Protein AF-A0A2N1Y3P2-F1 (afdb_monomer)

Structure (mmCIF, N/CA/C/O backbone):
data_AF-A0A2N1Y3P2-F1
#
_entry.id   AF-A0A2N1Y3P2-F1
#
loop_
_atom_site.group_PDB
_atom_site.id
_atom_site.type_symbol
_atom_site.label_atom_id
_atom_site.label_alt_id
_atom_site.label_comp_id
_atom_site.label_asym_id
_atom_site.label_entity_id
_atom_site.label_seq_id
_atom_site.pdbx_PDB_ins_code
_atom_site.Cartn_x
_atom_site.Cartn_y
_atom_site.Cartn_z
_atom_site.occupancy
_atom_site.B_iso_or_equiv
_atom_site.auth_seq_id
_atom_site.auth_comp_id
_atom_site.auth_asym_i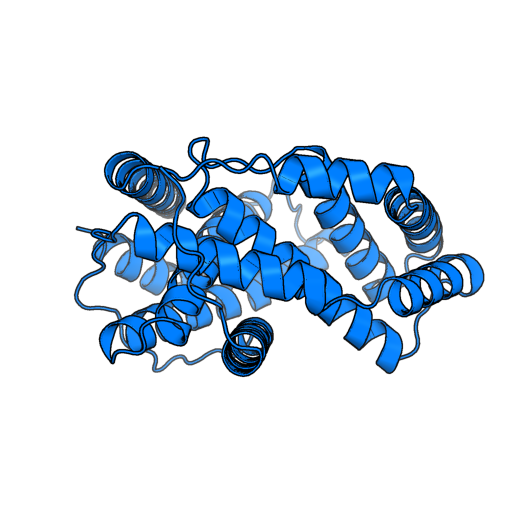d
_atom_site.auth_atom_id
_atom_site.pdbx_PDB_model_num
ATOM 1 N N . MET A 1 1 ? -29.665 -0.086 12.374 1.00 32.41 1 MET A N 1
ATOM 2 C CA . MET A 1 1 ? -29.151 -0.543 13.682 1.00 32.41 1 MET A CA 1
ATOM 3 C C . MET A 1 1 ? -27.808 0.124 13.910 1.00 32.41 1 MET A C 1
ATOM 5 O O . MET A 1 1 ? -26.938 0.009 13.060 1.00 32.41 1 MET A O 1
ATOM 9 N N . SER A 1 2 ? -27.707 0.915 14.977 1.00 29.80 2 SER A N 1
ATOM 10 C CA . SER A 1 2 ? -26.506 1.666 15.354 1.00 29.80 2 SER A CA 1
ATOM 11 C C . SER A 1 2 ? -25.380 0.691 15.702 1.00 29.80 2 SER A C 1
ATOM 13 O O . SER A 1 2 ? -25.504 -0.056 16.671 1.00 29.80 2 SER A O 1
ATOM 15 N N . ALA A 1 3 ? -24.317 0.658 14.897 1.00 36.41 3 ALA A N 1
ATOM 16 C CA . ALA A 1 3 ? -23.093 -0.042 15.256 1.00 36.41 3 ALA A CA 1
ATOM 17 C C . ALA A 1 3 ? -22.473 0.696 16.449 1.00 36.41 3 ALA A C 1
ATOM 19 O O . ALA A 1 3 ? -22.096 1.862 16.323 1.00 36.41 3 ALA A O 1
ATOM 20 N N . GLN A 1 4 ? -22.396 0.039 17.609 1.00 35.78 4 GLN A N 1
ATOM 21 C CA . GLN A 1 4 ? -21.562 0.515 18.708 1.00 35.78 4 GLN A CA 1
ATOM 22 C C . GLN A 1 4 ? -20.140 0.670 18.163 1.00 35.78 4 GLN A C 1
ATOM 24 O O . GLN A 1 4 ? -19.487 -0.304 17.792 1.00 35.78 4 GLN A O 1
ATOM 29 N N . ALA A 1 5 ? -19.692 1.916 18.030 1.00 47.28 5 ALA A N 1
ATOM 30 C CA . ALA A 1 5 ? -18.348 2.226 17.587 1.00 47.28 5 ALA A CA 1
ATOM 31 C C . ALA A 1 5 ? -17.378 1.772 18.683 1.00 47.28 5 ALA A C 1
ATOM 33 O O . ALA A 1 5 ? -17.160 2.488 19.658 1.00 47.28 5 ALA A O 1
ATOM 34 N N . HIS A 1 6 ? -16.819 0.568 18.546 1.00 56.41 6 HIS A N 1
ATOM 35 C CA . HIS A 1 6 ? -15.664 0.166 19.338 1.00 56.41 6 HIS A CA 1
ATOM 36 C C . HIS A 1 6 ? -14.550 1.185 19.087 1.00 56.41 6 HIS A C 1
ATOM 38 O O . HIS A 1 6 ? -14.041 1.309 17.971 1.00 56.41 6 HIS A O 1
ATOM 44 N N . VAL A 1 7 ? -14.240 1.964 20.122 1.00 69.44 7 VAL A N 1
ATOM 45 C CA . VAL A 1 7 ? -13.268 3.053 20.065 1.00 69.44 7 VAL A CA 1
ATOM 46 C C . VAL A 1 7 ? -11.886 2.448 19.847 1.00 69.44 7 VAL A C 1
ATOM 48 O O . VAL A 1 7 ? -11.405 1.665 20.663 1.00 69.44 7 VAL A O 1
ATOM 51 N N . VAL A 1 8 ? -11.258 2.799 18.730 1.00 82.12 8 VAL A N 1
ATOM 52 C CA . VAL A 1 8 ? -9.854 2.490 18.464 1.00 82.12 8 VAL A CA 1
ATOM 53 C C . VAL A 1 8 ? -9.001 3.407 19.342 1.00 82.12 8 VAL A C 1
ATOM 55 O O . VAL A 1 8 ? -9.227 4.620 19.394 1.00 82.12 8 VAL A O 1
ATOM 58 N N . SER A 1 9 ? -8.046 2.834 20.075 1.00 89.00 9 SER A N 1
ATOM 59 C CA . SER A 1 9 ? -7.197 3.613 20.978 1.00 89.00 9 SER A CA 1
ATOM 60 C C . SER A 1 9 ? -6.133 4.403 20.208 1.00 89.00 9 SER A C 1
ATOM 62 O O . SER A 1 9 ? -5.734 4.031 19.101 1.00 89.00 9 SER A O 1
ATOM 64 N N . ALA A 1 10 ? -5.638 5.491 20.807 1.00 88.50 10 ALA A N 1
ATOM 65 C CA . ALA A 1 10 ? -4.513 6.245 20.248 1.00 88.50 10 ALA A CA 1
ATOM 66 C C . ALA A 1 10 ? -3.274 5.348 20.070 1.00 88.50 10 ALA A C 1
ATOM 68 O O . ALA A 1 10 ? -2.673 5.354 19.001 1.00 88.50 10 ALA A O 1
ATOM 69 N N . GLN A 1 11 ? -2.993 4.485 21.056 1.00 91.75 11 GLN A N 1
ATOM 70 C CA . GLN A 1 11 ? -1.899 3.513 20.989 1.00 91.75 11 GLN A CA 1
ATOM 71 C C . GLN A 1 11 ? -2.019 2.586 19.774 1.00 91.75 11 GLN A C 1
ATOM 73 O O . GLN A 1 11 ? -1.048 2.393 19.058 1.00 91.75 11 GLN A O 1
ATOM 78 N N . GLN A 1 12 ? -3.216 2.067 19.479 1.00 93.75 12 GLN A N 1
ATOM 79 C CA . GLN A 1 12 ? -3.426 1.232 18.293 1.00 93.75 12 GLN A CA 1
ATOM 80 C C . GLN A 1 12 ? -3.153 2.003 16.994 1.00 93.75 12 GLN A C 1
ATOM 82 O O . GLN A 1 12 ? -2.586 1.445 16.057 1.00 93.75 12 GLN A O 1
ATOM 87 N N . CYS A 1 13 ? -3.534 3.282 16.919 1.00 93.81 13 CYS A N 1
ATOM 88 C CA . CYS A 1 13 ? -3.208 4.114 15.758 1.00 93.81 13 CYS A CA 1
ATOM 89 C C . CYS A 1 13 ? -1.696 4.326 15.608 1.00 93.81 13 CYS A C 1
ATOM 91 O O . CYS A 1 13 ? -1.196 4.278 14.483 1.00 93.81 13 CYS A O 1
ATOM 93 N N . ASP A 1 14 ? -0.983 4.534 16.715 1.00 93.62 14 ASP A N 1
ATOM 94 C CA . ASP A 1 14 ? 0.471 4.702 16.722 1.00 93.62 14 ASP A CA 1
ATOM 95 C C . ASP A 1 14 ? 1.189 3.403 16.328 1.00 93.62 14 ASP A C 1
ATOM 97 O O . ASP A 1 14 ? 2.072 3.434 15.471 1.00 93.62 14 ASP A O 1
ATOM 101 N N . ASP A 1 15 ? 0.746 2.255 16.847 1.00 94.88 15 ASP A N 1
ATOM 102 C CA . ASP A 1 15 ? 1.271 0.929 16.495 1.00 94.88 15 ASP A CA 1
ATOM 103 C C . ASP A 1 15 ? 1.044 0.610 15.008 1.00 94.88 15 ASP A C 1
ATOM 105 O O . ASP A 1 15 ? 1.944 0.135 14.303 1.00 94.88 15 ASP A O 1
ATOM 109 N N . LEU A 1 16 ? -0.150 0.926 14.490 1.00 96.56 16 LEU A N 1
ATOM 110 C CA . LEU A 1 16 ? -0.437 0.800 13.064 1.00 96.56 16 LEU A CA 1
ATOM 111 C C . LEU A 1 16 ? 0.455 1.726 12.245 1.00 96.56 16 LEU A C 1
ATOM 113 O O . LEU A 1 16 ? 0.978 1.315 11.211 1.00 96.56 16 LEU A O 1
ATOM 117 N N . PHE A 1 17 ? 0.650 2.968 12.683 1.00 95.38 17 PHE A N 1
ATOM 118 C CA . PHE A 1 17 ? 1.495 3.893 11.946 1.00 95.38 17 PHE A CA 1
ATOM 119 C C . PHE A 1 17 ? 2.960 3.455 11.943 1.00 95.38 17 PHE A C 1
ATOM 121 O O . PHE A 1 17 ? 3.598 3.520 10.894 1.00 95.38 17 PHE A O 1
ATOM 128 N N . ALA A 1 18 ? 3.473 2.952 13.067 1.00 94.19 18 ALA A N 1
ATOM 129 C CA . ALA A 1 18 ? 4.805 2.364 13.150 1.00 94.19 18 ALA A CA 1
ATOM 130 C C . ALA A 1 18 ? 4.957 1.196 12.163 1.00 94.19 18 ALA A C 1
ATOM 132 O O . ALA A 1 18 ? 5.933 1.149 11.413 1.00 94.19 18 ALA A O 1
ATOM 133 N N . THR A 1 19 ? 3.946 0.325 12.078 1.00 92.44 19 THR A N 1
ATOM 134 C CA . THR A 1 19 ? 3.899 -0.775 11.100 1.00 92.44 19 THR A CA 1
ATOM 135 C C . THR A 1 19 ? 3.916 -0.246 9.660 1.00 92.44 19 THR A C 1
ATOM 137 O O . THR A 1 19 ? 4.719 -0.695 8.845 1.00 92.44 19 THR A O 1
ATOM 140 N N . VAL A 1 20 ? 3.119 0.787 9.356 1.00 92.62 20 VAL A N 1
ATOM 141 C CA . VAL A 1 20 ? 3.083 1.443 8.035 1.00 92.62 20 VAL A CA 1
ATOM 142 C C . VAL A 1 20 ? 4.428 2.061 7.642 1.00 92.62 20 VAL A C 1
ATOM 144 O O . VAL A 1 20 ? 4.790 2.079 6.464 1.00 92.62 20 VAL A O 1
ATOM 147 N N . LEU A 1 21 ? 5.185 2.586 8.605 1.00 90.19 21 LEU A N 1
ATOM 148 C CA . LEU A 1 21 ? 6.520 3.129 8.351 1.00 90.19 21 LEU A CA 1
ATOM 149 C C . LEU A 1 21 ? 7.577 2.036 8.151 1.00 90.19 21 LEU A C 1
ATOM 151 O O . LEU A 1 21 ? 8.572 2.286 7.472 1.00 90.19 21 LEU A O 1
ATOM 155 N N . ALA A 1 22 ? 7.342 0.838 8.687 1.00 85.81 22 ALA A N 1
ATOM 156 C CA . ALA A 1 22 ? 8.218 -0.320 8.559 1.00 85.81 22 ALA A CA 1
ATOM 157 C C . ALA A 1 22 ? 8.003 -1.130 7.263 1.00 85.81 22 ALA A C 1
ATOM 159 O O . ALA A 1 22 ? 8.701 -2.116 7.057 1.00 85.81 22 ALA A O 1
ATOM 160 N N . HIS A 1 23 ? 7.108 -0.712 6.353 1.00 79.25 23 HIS A N 1
ATOM 161 C CA . HIS A 1 23 ? 6.824 -1.400 5.072 1.00 79.25 23 HIS A CA 1
ATOM 162 C C . HIS A 1 23 ? 8.040 -1.624 4.161 1.00 79.25 23 HIS A C 1
ATOM 164 O O . HIS A 1 23 ? 7.963 -2.433 3.237 1.00 79.25 23 HIS A O 1
ATOM 170 N N . ASP A 1 24 ? 9.126 -0.881 4.382 1.00 68.75 24 ASP A N 1
ATOM 171 C CA . ASP A 1 24 ? 10.377 -0.990 3.625 1.00 68.75 24 ASP A CA 1
ATOM 172 C C . ASP A 1 24 ? 11.384 -1.964 4.293 1.00 68.75 24 ASP A C 1
ATOM 174 O O . ASP A 1 24 ? 12.457 -2.209 3.743 1.00 68.75 24 ASP A O 1
ATOM 178 N N . ALA A 1 25 ? 11.065 -2.526 5.468 1.00 77.81 25 ALA A N 1
ATOM 179 C CA . ALA A 1 25 ? 11.899 -3.512 6.151 1.00 77.81 25 ALA A CA 1
ATOM 180 C C . ALA A 1 25 ? 11.743 -4.891 5.492 1.00 77.81 25 ALA A C 1
ATOM 182 O O . ALA A 1 25 ? 10.675 -5.503 5.523 1.00 77.81 25 ALA A O 1
ATOM 183 N N . ILE A 1 26 ? 12.823 -5.375 4.879 1.00 89.44 26 ILE A N 1
ATOM 184 C CA . ILE A 1 26 ? 12.862 -6.670 4.197 1.00 89.44 26 ILE A CA 1
ATOM 185 C C . ILE A 1 26 ? 13.370 -7.723 5.182 1.00 89.44 26 ILE A C 1
ATOM 187 O O . ILE A 1 26 ? 14.539 -7.696 5.563 1.00 89.44 26 ILE A O 1
ATOM 191 N N . ASP A 1 27 ? 12.508 -8.670 5.551 1.00 92.38 27 ASP A N 1
ATOM 192 C CA . ASP A 1 27 ? 12.886 -9.856 6.318 1.00 92.38 27 ASP A CA 1
ATOM 193 C C . ASP A 1 27 ? 12.872 -11.091 5.411 1.00 92.38 27 ASP A C 1
ATOM 195 O O . ASP A 1 27 ? 11.860 -11.769 5.237 1.00 92.38 27 ASP A O 1
ATOM 199 N N . LEU A 1 28 ? 14.027 -11.414 4.826 1.00 93.00 28 LEU A N 1
ATOM 200 C CA . LEU A 1 28 ? 14.150 -12.579 3.947 1.00 93.00 28 LEU A CA 1
ATOM 201 C C . LEU A 1 28 ? 13.861 -13.907 4.666 1.00 93.00 28 LEU A C 1
ATOM 203 O O . LEU A 1 28 ? 13.561 -14.891 3.985 1.00 93.00 28 LEU A O 1
ATOM 207 N N . SER A 1 29 ? 13.908 -13.932 6.004 1.00 93.38 29 SER A N 1
ATOM 208 C CA . SER A 1 29 ? 13.591 -15.106 6.821 1.00 93.38 29 SER A CA 1
ATOM 209 C C . SER A 1 29 ? 12.096 -15.267 7.118 1.00 93.38 29 SER A C 1
ATOM 211 O O . SER A 1 29 ? 11.702 -16.308 7.647 1.00 93.38 29 SER A O 1
ATOM 213 N N . ALA A 1 30 ? 11.256 -14.292 6.738 1.00 92.75 30 ALA A N 1
ATOM 214 C CA . ALA A 1 30 ? 9.815 -14.349 6.953 1.00 92.75 30 ALA A CA 1
ATOM 215 C C . ALA A 1 30 ? 9.222 -15.634 6.332 1.00 92.75 30 ALA A C 1
ATOM 217 O O . ALA A 1 30 ? 9.330 -15.831 5.110 1.00 92.75 30 ALA A O 1
ATOM 218 N N . PRO A 1 31 ? 8.599 -16.513 7.142 1.00 93.69 31 PRO A N 1
ATOM 219 C CA . PRO A 1 31 ? 8.115 -17.803 6.672 1.00 93.69 31 PRO A CA 1
ATOM 220 C C . PRO A 1 31 ? 6.890 -17.636 5.773 1.00 93.69 31 PRO A C 1
ATOM 222 O O . PRO A 1 31 ? 6.054 -16.760 5.991 1.00 93.69 31 PRO A O 1
ATOM 225 N N . VAL A 1 32 ? 6.765 -18.511 4.773 1.00 95.69 32 VAL A N 1
ATOM 226 C CA . VAL A 1 32 ? 5.547 -18.601 3.956 1.00 95.69 32 VAL A CA 1
ATOM 227 C C . VAL A 1 32 ? 4.383 -19.026 4.862 1.00 95.69 32 VAL A C 1
ATOM 229 O O . VAL A 1 32 ? 4.519 -20.033 5.562 1.00 95.69 32 VAL A O 1
ATOM 232 N N . PRO A 1 33 ? 3.241 -18.315 4.864 1.00 95.56 33 PRO A N 1
ATOM 233 C CA . PRO A 1 33 ? 2.062 -18.756 5.601 1.00 95.56 33 PRO A CA 1
ATOM 234 C C . PRO A 1 33 ? 1.578 -20.129 5.119 1.00 95.56 33 PRO A C 1
ATOM 236 O O . PRO A 1 33 ? 1.533 -20.385 3.920 1.00 95.56 33 PRO A O 1
ATOM 239 N N . GLU A 1 34 ? 1.164 -21.009 6.030 1.00 93.69 34 GLU A N 1
ATOM 240 C CA . GLU A 1 34 ? 0.646 -22.337 5.657 1.00 93.69 34 GLU A CA 1
ATOM 241 C C . GLU A 1 34 ? -0.671 -22.246 4.866 1.00 93.69 34 GLU A C 1
ATOM 243 O O . GLU A 1 34 ? -0.900 -22.965 3.893 1.00 93.69 34 GLU A O 1
ATOM 248 N N . SER A 1 35 ? -1.543 -21.329 5.280 1.00 95.19 35 SER A N 1
ATOM 249 C CA . SER A 1 35 ? -2.784 -20.980 4.597 1.00 95.19 35 SER A CA 1
ATOM 250 C C . SER A 1 35 ? -3.143 -19.532 4.909 1.00 95.19 35 SER A C 1
ATOM 252 O O . SER A 1 35 ? -2.673 -18.976 5.901 1.00 95.19 35 SER A O 1
ATOM 254 N N . ILE A 1 36 ? -3.950 -18.913 4.053 1.00 96.19 36 ILE A N 1
ATOM 255 C CA . ILE A 1 36 ? -4.492 -17.575 4.264 1.00 96.19 36 ILE A CA 1
ATOM 256 C C . ILE A 1 36 ? -6.014 -17.667 4.186 1.00 96.19 36 ILE A C 1
ATOM 258 O O . ILE A 1 36 ? -6.565 -17.899 3.111 1.00 96.19 36 ILE A O 1
ATOM 262 N N . HIS A 1 37 ? -6.685 -17.487 5.325 1.00 91.75 37 HIS A N 1
ATOM 263 C CA . HIS A 1 37 ? -8.145 -17.495 5.401 1.00 91.75 37 HIS A CA 1
ATOM 264 C C . HIS A 1 37 ? -8.727 -16.095 5.180 1.00 91.75 37 HIS A C 1
ATOM 266 O O . HIS A 1 37 ? -8.145 -15.085 5.576 1.00 91.75 37 HIS A O 1
ATOM 272 N N . LEU A 1 38 ? -9.916 -16.038 4.582 1.00 94.00 38 LEU A N 1
ATOM 273 C CA . LEU A 1 38 ? -10.620 -14.793 4.243 1.00 94.00 38 LEU A CA 1
ATOM 274 C C . LEU A 1 38 ? -11.890 -14.582 5.081 1.00 94.00 38 LEU A C 1
ATOM 276 O O . LEU A 1 38 ? -12.704 -13.697 4.810 1.00 94.00 38 LEU A O 1
ATOM 280 N N . ASP A 1 39 ? -12.038 -15.400 6.119 1.00 93.00 39 ASP A N 1
ATOM 281 C CA . ASP A 1 39 ? -13.259 -15.563 6.900 1.00 93.00 39 ASP A CA 1
ATOM 282 C C . ASP A 1 39 ? -13.267 -14.605 8.078 1.00 93.00 39 ASP A C 1
ATOM 284 O O . ASP A 1 39 ? -13.116 -14.988 9.235 1.00 93.00 39 ASP A O 1
ATOM 288 N N . TYR A 1 40 ? -13.404 -13.326 7.752 1.00 94.69 40 TYR A N 1
ATOM 289 C CA . TYR A 1 40 ? -13.482 -12.256 8.731 1.00 94.69 40 TYR A CA 1
ATOM 290 C C . TYR A 1 40 ? -14.919 -11.758 8.882 1.00 94.69 40 TYR A C 1
ATOM 292 O O . TYR A 1 40 ? -15.710 -11.728 7.929 1.00 94.69 40 TYR A O 1
ATOM 300 N N . SER A 1 41 ? -15.262 -11.368 10.107 1.00 94.94 41 SER A N 1
ATOM 301 C CA . SER A 1 41 ? -16.575 -10.827 10.430 1.00 94.94 41 SER A CA 1
ATOM 302 C C . SER A 1 41 ? -16.733 -9.395 9.911 1.00 94.94 41 SER A C 1
ATOM 304 O O . SER A 1 41 ? -15.768 -8.650 9.723 1.00 94.94 41 SER A O 1
ATOM 306 N N . GLN A 1 42 ? -17.985 -8.971 9.741 1.00 94.62 42 GLN A N 1
ATOM 307 C CA . GLN A 1 42 ? -18.311 -7.583 9.397 1.00 94.62 42 GLN A CA 1
ATOM 308 C C . GLN A 1 42 ? -17.775 -6.584 10.431 1.00 94.62 42 GLN A C 1
ATOM 310 O O . GLN A 1 42 ? -17.345 -5.488 10.075 1.00 94.62 42 GLN A O 1
ATOM 315 N N . GLU A 1 43 ? -17.745 -6.977 11.706 1.00 94.62 43 GLU A N 1
ATOM 316 C CA . GLU A 1 43 ? -17.160 -6.170 12.775 1.00 94.62 43 GLU A CA 1
ATOM 317 C C . GLU A 1 43 ? -15.647 -5.998 12.589 1.00 94.62 43 GLU A C 1
ATOM 319 O O . GLU A 1 43 ? -15.118 -4.897 12.756 1.00 94.62 43 GLU A O 1
ATOM 324 N N . GLN A 1 44 ? -14.942 -7.058 12.181 1.00 96.06 44 GLN A N 1
ATOM 325 C CA . GLN A 1 44 ? -13.508 -6.983 11.912 1.00 96.06 44 GLN A CA 1
ATOM 326 C C . GLN A 1 44 ? -13.212 -6.023 10.757 1.00 96.06 44 GLN A C 1
ATOM 328 O O . GLN A 1 44 ? -12.371 -5.139 10.922 1.00 96.06 44 GLN A O 1
ATOM 333 N N . PHE A 1 45 ? -13.955 -6.101 9.647 1.00 96.25 45 PHE A N 1
ATOM 334 C CA . PHE A 1 45 ? -13.822 -5.140 8.543 1.00 96.25 45 PHE A CA 1
ATOM 335 C C . PHE A 1 45 ? -14.117 -3.702 8.979 1.00 96.25 45 PHE A C 1
ATOM 337 O O . PHE A 1 45 ? -13.349 -2.790 8.657 1.00 96.25 45 PHE A O 1
ATOM 344 N N . ALA A 1 46 ? -15.184 -3.498 9.759 1.00 95.81 46 ALA A N 1
ATOM 345 C CA . ALA A 1 46 ? -15.540 -2.191 10.303 1.00 95.81 46 ALA A CA 1
ATOM 346 C C . ALA A 1 46 ? -14.399 -1.596 11.131 1.00 95.81 46 ALA A C 1
ATOM 348 O O . ALA A 1 46 ? -14.029 -0.437 10.933 1.00 95.81 46 ALA A O 1
ATOM 349 N N . ARG A 1 47 ? -13.795 -2.397 12.016 1.00 96.50 47 ARG A N 1
ATOM 350 C CA . ARG A 1 47 ? -12.687 -1.961 12.871 1.00 96.50 47 ARG A CA 1
ATOM 351 C C . ARG A 1 47 ? -11.409 -1.695 12.073 1.00 96.50 47 ARG A C 1
ATOM 353 O O . ARG A 1 47 ? -10.774 -0.669 12.311 1.00 96.50 47 ARG A O 1
ATOM 360 N N . CYS A 1 48 ? -11.068 -2.532 11.089 1.00 97.38 48 CYS A N 1
ATOM 361 C CA . CYS A 1 48 ? -9.913 -2.311 10.207 1.00 97.38 48 CYS A CA 1
ATOM 362 C C . CYS A 1 48 ? -10.040 -1.017 9.384 1.00 97.38 48 CYS A C 1
ATOM 364 O O . CYS A 1 48 ? -9.068 -0.267 9.235 1.00 97.38 48 CYS A O 1
ATOM 366 N N . TYR A 1 49 ? -11.237 -0.707 8.879 1.00 96.44 49 TYR A N 1
ATOM 367 C CA . TYR A 1 49 ? -11.468 0.573 8.213 1.00 96.44 49 TYR A CA 1
ATOM 368 C C . TYR A 1 49 ? -11.450 1.747 9.205 1.00 96.44 49 TYR A C 1
ATOM 370 O O . TYR A 1 49 ? -10.841 2.780 8.919 1.00 96.44 49 TYR A O 1
ATOM 378 N N . ALA A 1 50 ? -12.054 1.588 10.387 1.00 95.62 50 ALA A N 1
ATOM 379 C CA . ALA A 1 50 ? -12.112 2.630 11.410 1.00 95.62 50 ALA A CA 1
ATOM 380 C C . ALA A 1 50 ? -10.717 3.087 11.865 1.00 95.62 50 ALA A C 1
ATOM 382 O O . ALA A 1 50 ? -10.457 4.291 11.850 1.00 95.62 50 ALA A O 1
ATOM 383 N N . ILE A 1 51 ? -9.802 2.158 12.178 1.00 96.62 51 ILE A N 1
ATOM 384 C CA . ILE A 1 51 ? -8.420 2.501 12.559 1.00 96.62 51 ILE A CA 1
ATOM 385 C C . ILE A 1 51 ? -7.673 3.200 11.416 1.00 96.62 51 ILE A C 1
ATOM 387 O O . ILE A 1 51 ? -7.021 4.218 11.633 1.00 96.62 51 ILE A O 1
ATOM 391 N N . SER A 1 52 ? -7.842 2.735 10.172 1.00 96.69 52 SER A N 1
ATOM 392 C CA . SER A 1 52 ? -7.223 3.353 8.991 1.00 96.69 52 SER A CA 1
ATOM 393 C C . SER A 1 52 ? -7.723 4.785 8.766 1.00 96.69 52 SER A C 1
ATOM 395 O O . SER A 1 52 ? -6.953 5.681 8.408 1.00 96.69 52 SER A O 1
ATOM 397 N N . ARG A 1 53 ? -9.022 5.017 8.987 1.00 95.25 53 ARG A N 1
ATOM 398 C CA . ARG A 1 53 ? -9.645 6.339 8.880 1.00 95.25 53 ARG A CA 1
ATOM 399 C C . ARG A 1 53 ? -9.210 7.260 10.017 1.00 95.25 53 ARG A C 1
ATOM 401 O O . ARG A 1 53 ? -8.957 8.435 9.756 1.00 95.25 53 ARG A O 1
ATOM 408 N N . GLN A 1 54 ? -9.109 6.753 11.244 1.00 94.56 54 GLN A N 1
ATOM 409 C CA . GLN A 1 54 ? -8.642 7.525 12.395 1.00 94.56 54 GLN A CA 1
ATOM 410 C C . GLN A 1 54 ? -7.176 7.935 12.234 1.00 94.56 54 GLN A C 1
ATOM 412 O O . GLN A 1 54 ? -6.864 9.117 12.350 1.00 94.56 54 GLN A O 1
ATOM 417 N N . LEU A 1 55 ? -6.310 7.002 11.825 1.00 94.69 55 LEU A N 1
ATOM 418 C CA . LEU A 1 55 ? -4.907 7.272 11.509 1.00 94.69 55 LEU A CA 1
ATOM 419 C C . LEU A 1 55 ? -4.750 8.422 10.499 1.00 94.69 55 LEU A C 1
ATOM 421 O O . LEU A 1 55 ? -3.852 9.256 10.619 1.00 94.69 55 LEU A O 1
ATOM 425 N N . TRP A 1 56 ? -5.622 8.482 9.493 1.00 94.62 56 TRP A N 1
ATOM 426 C CA . TRP A 1 56 ? -5.630 9.573 8.523 1.00 94.62 56 TRP A CA 1
ATOM 427 C C . TRP A 1 56 ? -6.181 10.884 9.097 1.00 94.62 56 TRP A C 1
ATOM 429 O O . TRP A 1 56 ? -5.583 11.939 8.889 1.00 94.62 56 TRP A O 1
ATOM 439 N N . LYS A 1 57 ? -7.317 10.832 9.798 1.00 90.88 57 LYS A N 1
ATOM 440 C CA . LYS A 1 57 ? -8.020 12.024 10.285 1.00 90.88 57 LYS A CA 1
ATOM 441 C C . LYS A 1 57 ? -7.255 12.732 11.403 1.00 90.88 57 LYS A C 1
ATOM 443 O O . LYS A 1 57 ? -7.135 13.954 11.362 1.00 90.88 57 LYS A O 1
ATOM 448 N N . ASP A 1 58 ? -6.738 11.963 12.354 1.00 88.94 58 ASP A N 1
ATOM 449 C CA . ASP A 1 58 ? -6.094 12.479 13.563 1.00 88.94 58 ASP A CA 1
ATOM 450 C C . ASP A 1 58 ? -4.575 12.587 13.373 1.00 88.94 58 ASP A C 1
ATOM 452 O O . ASP A 1 58 ? -3.925 13.459 13.942 1.00 88.94 58 ASP A O 1
ATOM 456 N N . GLY A 1 59 ? -3.998 11.754 12.502 1.00 86.44 59 GLY A N 1
ATOM 457 C CA . GLY A 1 59 ? -2.561 11.733 12.248 1.00 86.44 59 GLY A CA 1
ATOM 458 C C . GLY A 1 59 ? -2.046 12.828 11.308 1.00 86.44 59 GLY A C 1
ATOM 459 O O . GLY A 1 59 ? -0.860 12.802 10.970 1.00 86.44 59 GLY A O 1
ATOM 460 N N . ILE A 1 60 ? -2.881 13.754 10.827 1.00 91.06 60 ILE A N 1
ATOM 461 C CA . ILE A 1 60 ? -2.454 14.825 9.914 1.00 91.06 60 ILE A CA 1
ATOM 462 C C . ILE A 1 60 ? -2.823 16.192 10.489 1.00 91.06 60 ILE A C 1
ATOM 464 O O . ILE A 1 60 ? -3.978 16.617 10.435 1.00 91.06 60 ILE A O 1
ATOM 468 N N . ASP A 1 61 ? -1.814 16.950 10.921 1.00 91.94 61 ASP A N 1
ATOM 469 C CA . ASP A 1 61 ? -1.998 18.369 11.206 1.00 91.94 61 ASP A CA 1
ATOM 470 C C . ASP A 1 61 ? -2.149 19.139 9.883 1.00 91.94 61 ASP A C 1
ATOM 472 O O . ASP A 1 61 ? -1.215 19.284 9.079 1.00 91.94 61 ASP A O 1
ATOM 476 N N . ARG A 1 62 ? -3.369 19.641 9.651 1.00 90.06 62 ARG A N 1
ATOM 477 C CA . ARG A 1 62 ? -3.731 20.387 8.440 1.00 90.06 62 ARG A CA 1
ATOM 478 C C . ARG A 1 62 ? -2.975 21.705 8.303 1.00 90.06 62 ARG A C 1
ATOM 480 O O . ARG A 1 62 ? -2.726 22.112 7.166 1.00 90.06 62 ARG A O 1
ATOM 487 N N . ARG A 1 63 ? -2.641 22.373 9.413 1.00 91.38 63 ARG A N 1
ATOM 488 C CA . ARG A 1 63 ? -1.913 23.650 9.425 1.00 91.38 63 ARG A CA 1
ATOM 489 C C . ARG A 1 63 ? -0.454 23.415 9.062 1.00 91.38 63 ARG A C 1
ATOM 491 O O . ARG A 1 63 ? 0.046 24.085 8.160 1.00 91.38 63 ARG A O 1
ATOM 498 N N . VAL A 1 64 ? 0.182 22.421 9.680 1.00 93.00 64 VAL A N 1
ATOM 499 C CA . VAL A 1 64 ? 1.569 22.035 9.369 1.00 93.00 64 VAL A CA 1
ATOM 500 C C . VAL A 1 64 ? 1.688 21.610 7.906 1.00 93.00 64 VAL A C 1
ATOM 502 O O . VAL A 1 64 ? 2.540 22.118 7.177 1.00 93.00 64 VAL A O 1
ATOM 505 N N . PHE A 1 65 ? 0.775 20.765 7.414 1.00 93.56 65 PHE A N 1
ATOM 506 C CA . PHE A 1 65 ? 0.821 20.355 6.009 1.00 93.56 65 PHE A CA 1
ATOM 507 C C . PHE A 1 65 ? 0.603 21.535 5.049 1.00 93.56 65 PHE A C 1
ATOM 509 O O . PHE A 1 65 ? 1.305 21.652 4.046 1.00 93.56 65 PHE A O 1
ATOM 516 N N . ALA A 1 66 ? -0.300 22.470 5.367 1.00 92.44 66 ALA A N 1
ATOM 517 C CA . ALA A 1 66 ? -0.491 23.679 4.564 1.00 92.44 66 ALA A CA 1
ATOM 518 C C . ALA A 1 66 ? 0.770 24.566 4.519 1.00 92.44 66 ALA A C 1
ATOM 520 O O . ALA A 1 66 ? 1.068 25.151 3.472 1.00 92.44 66 ALA A O 1
ATOM 521 N N . GLN A 1 67 ? 1.526 24.650 5.619 1.00 92.62 67 GLN A N 1
ATOM 522 C CA . GLN A 1 67 ? 2.810 25.354 5.660 1.00 92.62 67 GLN A CA 1
ATOM 523 C C . GLN A 1 67 ? 3.853 24.673 4.767 1.00 92.62 67 GLN A C 1
ATOM 525 O O . GLN A 1 67 ? 4.503 25.359 3.982 1.00 92.62 67 GLN A O 1
ATOM 530 N N . ILE A 1 68 ? 3.945 23.342 4.791 1.00 93.00 68 ILE A N 1
ATOM 531 C CA . ILE A 1 68 ? 4.830 22.569 3.901 1.00 93.00 68 ILE A CA 1
ATOM 532 C C . ILE A 1 68 ? 4.470 22.804 2.429 1.00 93.00 68 ILE A C 1
ATOM 534 O O . ILE A 1 68 ? 5.343 23.104 1.616 1.00 93.00 68 ILE A O 1
ATOM 538 N N . LEU A 1 69 ? 3.181 22.778 2.071 1.00 91.69 69 LEU A N 1
ATOM 539 C CA . LEU A 1 69 ? 2.739 23.097 0.706 1.00 91.69 69 LEU A CA 1
ATOM 540 C C . LEU A 1 69 ? 3.043 24.553 0.315 1.00 91.69 69 LEU A C 1
ATOM 542 O O . LEU A 1 69 ? 3.289 24.849 -0.855 1.00 91.69 69 LEU A O 1
ATOM 546 N N . LYS A 1 70 ? 3.035 25.496 1.265 1.00 91.06 70 LYS A N 1
ATOM 547 C CA . LYS A 1 70 ? 3.476 26.880 1.024 1.00 91.06 70 LYS A CA 1
ATOM 548 C C . LYS A 1 70 ? 4.987 26.945 0.775 1.00 91.06 70 LYS A C 1
ATOM 550 O O . LYS A 1 70 ? 5.379 27.558 -0.218 1.00 91.06 70 LYS A O 1
ATOM 555 N N . LYS A 1 71 ? 5.806 26.283 1.602 1.00 90.19 71 LYS A N 1
ATOM 556 C CA . LYS A 1 71 ? 7.264 26.187 1.411 1.00 90.19 71 LYS A CA 1
ATOM 557 C C . LYS A 1 71 ? 7.596 25.593 0.040 1.00 90.19 71 LYS A C 1
ATOM 559 O O . LYS A 1 71 ? 8.317 26.223 -0.723 1.00 90.19 71 LYS A O 1
ATOM 564 N N . LEU A 1 72 ? 6.952 24.490 -0.349 1.00 88.69 72 LEU A N 1
ATOM 565 C CA . LEU A 1 72 ? 7.115 23.873 -1.674 1.00 88.69 72 LEU A CA 1
ATOM 566 C C . LEU A 1 72 ? 6.810 24.820 -2.836 1.00 88.69 72 LEU A C 1
ATOM 568 O O . LEU A 1 72 ? 7.539 24.844 -3.824 1.00 88.69 72 LEU A O 1
ATOM 572 N N . ARG A 1 73 ? 5.744 25.620 -2.729 1.00 85.94 73 ARG A N 1
ATOM 573 C CA . ARG A 1 73 ? 5.387 26.588 -3.776 1.00 85.94 73 ARG A CA 1
ATOM 574 C C . ARG A 1 73 ? 6.430 27.696 -3.925 1.00 85.94 73 ARG A C 1
ATOM 576 O O . ARG A 1 73 ? 6.675 28.113 -5.055 1.00 85.94 73 ARG A O 1
ATOM 583 N N . MET A 1 74 ? 7.016 28.154 -2.816 1.00 86.25 74 MET A N 1
ATOM 584 C CA . MET A 1 74 ? 7.964 29.275 -2.785 1.00 86.25 74 MET A CA 1
ATOM 585 C C . MET A 1 74 ? 9.410 28.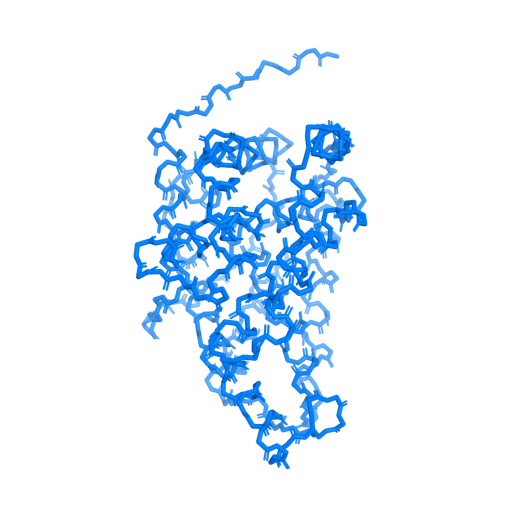843 -3.056 1.00 86.25 74 MET A C 1
ATOM 587 O O . MET A 1 74 ? 10.071 29.409 -3.918 1.00 86.25 74 MET A O 1
ATOM 591 N N . GLN A 1 75 ? 9.889 27.844 -2.319 1.00 84.00 75 GLN A N 1
ATOM 592 C CA . GLN A 1 75 ? 11.292 27.425 -2.272 1.00 84.00 75 GLN A CA 1
ATOM 593 C C . GLN A 1 75 ? 11.590 26.262 -3.223 1.00 84.00 75 GLN A C 1
ATOM 595 O O . GLN A 1 75 ? 12.743 26.054 -3.585 1.00 84.00 75 GLN A O 1
ATOM 600 N N . ARG A 1 76 ? 10.556 25.513 -3.647 1.00 81.88 76 ARG A N 1
ATOM 601 C CA . ARG A 1 76 ? 10.653 24.335 -4.536 1.00 81.88 76 ARG A CA 1
ATOM 602 C C . ARG A 1 76 ? 11.571 23.217 -4.017 1.00 81.88 76 ARG A C 1
ATOM 604 O O . ARG A 1 76 ? 11.919 22.291 -4.747 1.00 81.88 76 ARG A O 1
ATOM 611 N N . SER A 1 77 ? 11.918 23.287 -2.743 1.00 82.44 77 SER A N 1
ATOM 612 C CA . SER A 1 77 ? 12.661 22.301 -1.976 1.00 82.44 77 SER A CA 1
ATOM 613 C C . SER A 1 77 ? 12.027 22.191 -0.592 1.00 82.44 77 SER A C 1
ATOM 615 O O . SER A 1 77 ? 11.187 23.011 -0.210 1.00 82.44 77 SER A O 1
ATOM 617 N N . LEU A 1 78 ? 12.396 21.144 0.139 1.00 86.00 78 LEU A N 1
ATOM 618 C CA . LEU A 1 78 ? 12.000 20.946 1.526 1.00 86.00 78 LEU A CA 1
ATOM 619 C C . LEU A 1 78 ? 13.227 20.624 2.356 1.00 86.00 78 LEU A C 1
ATOM 621 O O . LEU A 1 78 ? 14.114 19.897 1.902 1.00 86.00 78 LEU A O 1
ATOM 625 N N . GLU A 1 79 ? 13.226 21.114 3.585 1.00 89.19 79 GLU A N 1
ATOM 626 C CA . GLU A 1 79 ? 14.165 20.675 4.608 1.00 89.19 79 GLU A CA 1
ATOM 627 C C . GLU A 1 79 ? 13.904 19.198 4.960 1.00 89.19 79 GLU A C 1
ATOM 629 O O . GLU A 1 79 ? 12.780 18.715 4.782 1.00 89.19 79 GLU A O 1
ATOM 634 N N . PRO A 1 80 ? 14.906 18.454 5.461 1.00 89.19 80 PRO A N 1
ATOM 635 C CA . PRO A 1 80 ? 14.755 17.025 5.757 1.00 89.19 80 PRO A CA 1
ATOM 636 C C . PRO A 1 80 ? 13.567 16.695 6.676 1.00 89.19 80 PRO A C 1
ATOM 638 O O . PRO A 1 80 ? 12.875 15.699 6.470 1.00 89.19 80 PRO A O 1
ATOM 641 N N . THR A 1 81 ? 13.286 17.559 7.651 1.00 91.44 81 THR A N 1
ATOM 642 C CA . THR A 1 81 ? 12.152 17.449 8.583 1.00 91.44 81 THR A CA 1
ATOM 643 C C . THR A 1 81 ? 10.803 17.549 7.863 1.00 91.44 81 THR A C 1
ATOM 645 O O . THR A 1 81 ? 9.925 16.709 8.065 1.00 91.44 81 THR A O 1
ATOM 648 N N . ASP A 1 82 ? 10.650 18.518 6.959 1.00 92.62 82 ASP A N 1
ATOM 649 C CA . ASP A 1 82 ? 9.442 18.686 6.149 1.00 92.62 82 ASP A CA 1
ATOM 650 C C . ASP A 1 82 ? 9.279 17.553 5.124 1.00 92.62 82 ASP A C 1
ATOM 652 O O . ASP A 1 82 ? 8.157 17.107 4.866 1.00 92.62 82 ASP A O 1
ATOM 656 N N . GLN A 1 83 ? 10.383 17.058 4.548 1.00 91.00 83 GLN A N 1
ATOM 657 C CA . GLN A 1 83 ? 10.360 15.890 3.661 1.00 91.00 83 GLN A CA 1
ATOM 658 C C . GLN A 1 83 ? 9.850 14.649 4.397 1.00 91.00 83 GLN A C 1
ATOM 660 O O . GLN A 1 83 ? 9.001 13.924 3.870 1.00 91.00 83 GLN A O 1
ATOM 665 N N . LEU A 1 84 ? 10.325 14.425 5.625 1.00 92.00 84 LEU A N 1
ATOM 666 C CA . LEU A 1 84 ? 9.879 13.319 6.465 1.00 92.00 84 LEU A CA 1
ATOM 667 C C . LEU A 1 84 ? 8.389 13.447 6.806 1.00 92.00 84 LEU A C 1
ATOM 669 O O . LEU A 1 84 ? 7.634 12.490 6.626 1.00 92.00 84 LEU A O 1
ATOM 673 N N . TYR A 1 85 ? 7.932 14.637 7.207 1.00 94.12 85 TYR A N 1
ATOM 674 C CA . TYR A 1 85 ? 6.510 14.872 7.462 1.00 94.12 85 TYR A CA 1
ATOM 675 C C . TYR A 1 85 ? 5.660 14.636 6.205 1.00 94.12 85 TYR A C 1
ATOM 677 O O . TYR A 1 85 ? 4.621 13.978 6.269 1.00 94.12 85 TYR A O 1
ATOM 685 N N . PHE A 1 86 ? 6.108 15.097 5.033 1.00 94.19 86 PHE A N 1
ATOM 686 C CA . PHE A 1 86 ? 5.423 14.828 3.767 1.00 94.19 86 PHE A CA 1
ATOM 687 C C . PHE A 1 86 ? 5.346 13.320 3.462 1.00 94.19 86 PHE A C 1
ATOM 689 O O . PHE A 1 86 ? 4.272 12.829 3.095 1.00 94.19 86 PHE A O 1
ATOM 696 N N . LYS A 1 87 ? 6.441 12.567 3.675 1.00 92.88 87 LYS A N 1
ATOM 697 C CA . LYS A 1 87 ? 6.467 11.095 3.556 1.00 92.88 87 LYS A CA 1
ATOM 698 C C . LYS A 1 87 ? 5.425 10.461 4.481 1.00 92.88 87 LYS A C 1
ATOM 700 O O . LYS A 1 87 ? 4.652 9.616 4.030 1.00 92.88 87 LYS A O 1
ATOM 705 N N . HIS A 1 88 ? 5.351 10.906 5.735 1.00 94.75 88 HIS A N 1
ATOM 706 C CA . HIS A 1 88 ? 4.393 10.421 6.732 1.00 94.75 88 HIS A CA 1
ATOM 707 C C . HIS A 1 88 ? 2.938 10.682 6.330 1.00 94.75 88 HIS A C 1
ATOM 709 O O . HIS A 1 88 ? 2.112 9.769 6.374 1.00 94.75 88 HIS A O 1
ATOM 715 N N . VAL A 1 89 ? 2.617 11.899 5.882 1.00 95.19 89 VAL A N 1
ATOM 716 C CA . VAL A 1 89 ? 1.270 12.233 5.394 1.00 95.19 89 VAL A CA 1
ATOM 717 C C . VAL A 1 89 ? 0.911 11.348 4.200 1.00 95.19 89 VAL A C 1
ATOM 719 O O . VAL A 1 89 ? -0.160 10.742 4.174 1.00 95.19 89 VAL A O 1
ATOM 722 N N . ARG A 1 90 ? 1.824 11.187 3.235 1.00 94.50 90 ARG A N 1
ATOM 723 C CA . ARG A 1 90 ? 1.598 10.322 2.069 1.00 94.50 90 ARG A CA 1
ATOM 724 C C . ARG A 1 90 ? 1.390 8.859 2.456 1.00 94.50 90 ARG A C 1
ATOM 726 O O . ARG A 1 90 ? 0.528 8.209 1.864 1.00 94.50 90 ARG A O 1
ATOM 733 N N . ALA A 1 91 ? 2.136 8.344 3.430 1.00 94.25 91 ALA A N 1
ATOM 734 C CA . ALA A 1 91 ? 1.974 6.980 3.924 1.00 94.25 91 ALA A CA 1
ATOM 735 C C . ALA A 1 91 ? 0.561 6.751 4.492 1.00 94.25 91 ALA A C 1
ATOM 737 O O . ALA A 1 91 ? -0.111 5.808 4.074 1.00 94.25 91 ALA A O 1
ATOM 738 N N . LYS A 1 92 ? 0.049 7.678 5.314 1.00 95.62 92 LYS A N 1
ATOM 739 C CA . LYS A 1 92 ? -1.327 7.635 5.857 1.00 95.62 92 LYS A CA 1
ATOM 740 C C . LYS A 1 92 ? -2.389 7.624 4.754 1.00 95.62 92 LYS A C 1
ATOM 742 O O . LYS A 1 92 ? -3.305 6.807 4.770 1.00 95.62 92 LYS A O 1
ATOM 747 N N . PHE A 1 93 ? -2.233 8.481 3.744 1.00 95.25 93 PHE A N 1
ATOM 748 C CA . PHE A 1 93 ? -3.116 8.507 2.574 1.00 95.25 93 PHE A CA 1
ATOM 749 C C . PHE A 1 93 ? -3.075 7.200 1.763 1.00 95.25 93 PHE A C 1
ATOM 751 O O . PHE A 1 93 ? -4.119 6.689 1.350 1.00 95.25 93 PHE A O 1
ATOM 758 N N . LYS A 1 94 ? -1.879 6.643 1.531 1.00 94.19 94 LYS A N 1
ATOM 759 C CA . LYS A 1 94 ? -1.712 5.359 0.834 1.00 94.19 94 LYS A CA 1
ATOM 760 C C . LYS A 1 94 ? -2.374 4.214 1.600 1.00 94.19 94 LYS A C 1
ATOM 762 O O . LYS A 1 94 ? -3.038 3.404 0.953 1.00 94.19 94 LYS A O 1
ATOM 767 N N . HIS A 1 95 ? -2.207 4.175 2.923 1.00 96.12 95 HIS A N 1
ATOM 768 C CA . HIS A 1 95 ? -2.805 3.165 3.798 1.00 96.12 95 HIS A CA 1
ATOM 769 C C . HIS A 1 95 ? -4.330 3.234 3.763 1.00 96.12 95 HIS A C 1
ATOM 771 O O . HIS A 1 95 ? -4.983 2.248 3.433 1.00 96.12 95 HIS A O 1
ATOM 777 N N . LEU A 1 96 ? -4.906 4.426 3.962 1.00 96.31 96 LEU A N 1
ATOM 778 C CA . LEU A 1 96 ? -6.357 4.613 3.893 1.00 96.31 96 LEU A CA 1
ATOM 779 C C . LEU A 1 96 ? -6.928 4.205 2.527 1.00 96.31 96 LEU A C 1
ATOM 781 O O . LEU A 1 96 ? -7.976 3.573 2.463 1.00 96.31 96 LEU A O 1
ATOM 785 N N . ARG A 1 97 ? -6.239 4.508 1.421 1.00 96.06 97 ARG A N 1
ATOM 786 C CA . ARG A 1 97 ? -6.653 4.062 0.077 1.00 96.06 97 ARG A CA 1
ATOM 787 C C . ARG A 1 97 ? -6.686 2.550 -0.056 1.00 96.06 97 ARG A C 1
ATOM 789 O O . ARG A 1 97 ? -7.589 2.027 -0.704 1.00 96.06 97 ARG A O 1
ATOM 796 N N . ALA A 1 98 ? -5.696 1.871 0.510 1.00 95.88 98 ALA A N 1
ATOM 797 C CA . ALA A 1 98 ? -5.641 0.423 0.497 1.00 95.88 98 ALA A CA 1
ATOM 798 C C . ALA A 1 98 ? -6.781 -0.184 1.328 1.00 95.88 98 ALA A C 1
ATOM 800 O O . ALA A 1 98 ? -7.509 -1.025 0.809 1.00 95.88 98 ALA A O 1
ATOM 801 N N . ALA A 1 99 ? -7.005 0.321 2.544 1.00 96.12 99 ALA A N 1
ATOM 802 C CA . ALA A 1 99 ? -8.109 -0.105 3.402 1.00 96.12 99 ALA A CA 1
ATOM 803 C C . ALA A 1 99 ? -9.487 0.171 2.773 1.00 96.12 99 ALA A C 1
ATOM 805 O O . ALA A 1 99 ? -10.352 -0.696 2.787 1.00 96.12 99 ALA A O 1
ATOM 806 N N . TYR A 1 100 ? -9.686 1.341 2.158 1.00 96.44 100 TYR A N 1
ATOM 807 C CA . TYR A 1 100 ? -10.936 1.667 1.464 1.00 96.44 100 TYR A CA 1
ATOM 808 C C . TYR A 1 100 ? -11.194 0.696 0.306 1.00 96.44 100 TYR A C 1
ATOM 810 O O . TYR A 1 100 ? -12.289 0.164 0.181 1.00 96.44 100 TYR A O 1
ATOM 818 N N . ALA A 1 101 ? -10.185 0.429 -0.532 1.00 96.44 101 ALA A N 1
ATOM 819 C CA . ALA A 1 101 ? -10.317 -0.535 -1.626 1.00 96.44 101 ALA A CA 1
ATOM 820 C C . ALA A 1 101 ? -10.622 -1.956 -1.124 1.00 96.44 101 ALA A C 1
ATOM 822 O O . ALA A 1 101 ? -11.363 -2.683 -1.772 1.00 96.44 101 ALA A O 1
ATOM 823 N N . ALA A 1 102 ? -10.056 -2.348 0.017 1.00 96.19 102 ALA A N 1
ATOM 824 C CA . ALA A 1 102 ? -10.265 -3.672 0.582 1.00 96.19 102 ALA A CA 1
ATOM 825 C C . ALA A 1 102 ? -11.664 -3.846 1.187 1.00 96.19 102 ALA A C 1
ATOM 827 O O . ALA A 1 102 ? -12.291 -4.874 0.959 1.00 96.19 102 ALA A O 1
ATOM 828 N N . PHE A 1 103 ? -12.147 -2.857 1.946 1.00 96.81 103 PHE A N 1
ATOM 829 C CA . PHE A 1 103 ? -13.309 -3.033 2.822 1.00 96.81 103 PHE A CA 1
ATOM 830 C C . PHE A 1 103 ? -14.596 -2.360 2.334 1.00 96.81 103 PHE A C 1
ATOM 832 O O . PHE A 1 103 ? -15.650 -2.619 2.914 1.00 96.81 103 PHE A O 1
ATOM 839 N N . ASP A 1 104 ? -14.535 -1.506 1.308 1.00 97.12 104 ASP A N 1
ATOM 840 C CA . ASP A 1 104 ? -15.733 -0.891 0.730 1.00 97.12 104 ASP A CA 1
ATOM 841 C C . ASP A 1 104 ? -16.481 -1.891 -0.158 1.00 97.12 104 ASP A C 1
ATOM 843 O O . ASP A 1 104 ? -15.863 -2.678 -0.872 1.00 97.12 104 ASP A O 1
ATOM 847 N N . GLN A 1 105 ? -17.809 -1.827 -0.168 1.00 95.62 105 GLN A N 1
ATOM 848 C CA . GLN A 1 105 ? -18.682 -2.696 -0.956 1.00 95.62 105 GLN A CA 1
ATOM 849 C C . GLN A 1 105 ? -18.353 -2.674 -2.454 1.00 95.62 105 GLN A C 1
ATOM 851 O O . GLN A 1 105 ? -18.501 -3.685 -3.135 1.00 95.62 105 GLN A O 1
ATOM 856 N N . GLN A 1 106 ? -17.903 -1.536 -2.990 1.00 95.06 106 GLN A N 1
ATOM 857 C CA .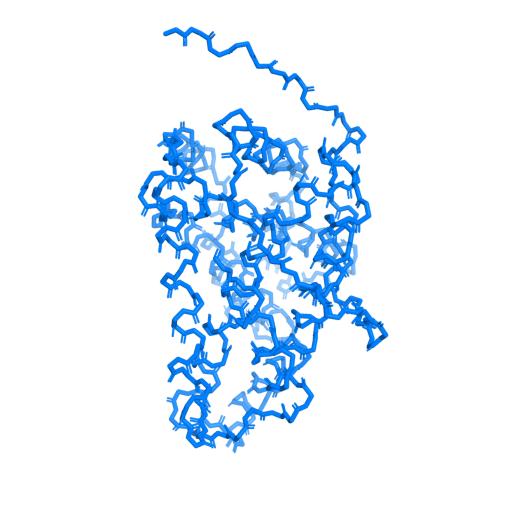 GLN A 1 106 ? -17.529 -1.421 -4.401 1.00 95.06 106 GLN A CA 1
ATOM 858 C C . GLN A 1 106 ? -16.066 -1.792 -4.657 1.00 95.06 106 GLN A C 1
ATOM 860 O O . GLN A 1 106 ? -15.628 -1.777 -5.811 1.00 95.06 106 GLN A O 1
ATOM 865 N N . HIS A 1 107 ? -15.294 -2.051 -3.598 1.00 96.06 107 HIS A N 1
ATOM 866 C CA . HIS A 1 107 ? -13.851 -2.271 -3.619 1.00 96.06 107 HIS A CA 1
ATOM 867 C C . HIS A 1 107 ? -13.082 -1.196 -4.410 1.00 96.06 107 HIS A C 1
ATOM 869 O O . HIS A 1 107 ? -12.081 -1.446 -5.092 1.00 96.06 107 HIS A O 1
ATOM 875 N N . ARG A 1 108 ? -13.589 0.044 -4.369 1.00 92.75 108 ARG A N 1
ATOM 876 C CA . ARG A 1 108 ? -13.106 1.180 -5.161 1.00 92.75 108 ARG A CA 1
ATOM 877 C C . ARG A 1 108 ? -13.194 2.458 -4.350 1.00 92.75 108 ARG A C 1
ATOM 879 O O . ARG A 1 108 ? -14.248 2.826 -3.860 1.00 92.75 108 ARG A O 1
ATOM 886 N N . TYR A 1 109 ? -12.089 3.187 -4.284 1.00 92.25 109 TYR A N 1
ATOM 887 C CA . TYR A 1 109 ? -12.043 4.487 -3.625 1.00 92.25 109 TYR A CA 1
ATOM 888 C C . TYR A 1 109 ? -12.456 5.634 -4.567 1.00 92.25 109 TYR A C 1
ATOM 890 O O . TYR A 1 109 ? -12.312 5.525 -5.791 1.00 92.25 109 TYR A O 1
ATOM 898 N N . PRO A 1 110 ? -12.916 6.778 -4.025 1.00 92.62 110 PRO A N 1
ATOM 899 C CA . PRO A 1 110 ? -13.351 7.917 -4.829 1.00 92.62 110 PRO A CA 1
ATOM 900 C C . PRO A 1 110 ? -12.259 8.460 -5.765 1.00 92.62 110 PRO A C 1
ATOM 902 O O . PRO A 1 110 ? -11.094 8.602 -5.384 1.00 92.62 110 PRO A O 1
ATOM 905 N N . ARG A 1 111 ? -12.642 8.874 -6.982 1.00 90.00 111 ARG A N 1
ATOM 906 C CA . ARG A 1 111 ? -11.707 9.414 -7.995 1.00 90.00 111 ARG A CA 1
ATOM 907 C C . ARG A 1 111 ? -10.906 10.621 -7.503 1.00 90.00 111 ARG A C 1
ATOM 909 O O . ARG A 1 111 ? -9.712 10.705 -7.752 1.00 90.00 111 ARG A O 1
ATOM 916 N N . MET A 1 112 ? -11.521 11.541 -6.769 1.00 87.50 112 MET A N 1
ATOM 917 C CA . MET A 1 112 ? -10.790 12.690 -6.219 1.00 87.50 112 MET A CA 1
ATOM 918 C C . MET A 1 112 ? -9.725 12.280 -5.198 1.00 87.50 112 MET A C 1
ATOM 920 O O . MET A 1 112 ? -8.646 12.867 -5.159 1.00 87.50 112 MET A O 1
ATOM 924 N N . PHE A 1 113 ? -10.008 11.251 -4.396 1.00 91.62 113 PHE A N 1
ATOM 925 C CA . PHE A 1 113 ? -9.034 10.700 -3.462 1.00 91.62 113 PHE A CA 1
ATOM 926 C C . PHE A 1 113 ? -7.866 10.057 -4.217 1.00 91.62 113 PHE A C 1
ATOM 928 O O . PHE A 1 113 ? -6.706 10.266 -3.867 1.00 91.62 113 PHE A O 1
ATOM 935 N N . HIS A 1 114 ? -8.156 9.368 -5.329 1.00 91.00 114 HIS A N 1
ATOM 936 C CA . HIS A 1 114 ? -7.125 8.878 -6.243 1.00 91.00 114 HIS A CA 1
ATOM 937 C C . HIS A 1 114 ? -6.204 9.993 -6.750 1.00 91.00 114 HIS A C 1
ATOM 939 O O . HIS A 1 114 ? -4.982 9.836 -6.734 1.00 91.00 114 HIS A O 1
ATOM 945 N N . TRP A 1 115 ? -6.790 11.102 -7.204 1.00 90.00 115 TRP A N 1
ATOM 946 C CA . TRP A 1 115 ? -6.052 12.232 -7.760 1.00 90.00 115 TRP A CA 1
ATOM 947 C C . TRP A 1 115 ? -5.127 12.848 -6.722 1.00 90.00 115 TRP A C 1
ATOM 949 O O . TRP A 1 115 ? -3.943 13.008 -6.998 1.00 90.00 115 TRP A O 1
ATOM 959 N N . LEU A 1 116 ? -5.629 13.105 -5.512 1.00 91.69 116 LEU A N 1
ATOM 960 C CA . LEU A 1 116 ? -4.828 13.662 -4.424 1.00 91.69 116 LEU A CA 1
ATOM 961 C C . LEU A 1 116 ? -3.594 12.794 -4.134 1.00 91.69 116 LEU A C 1
ATOM 963 O O . LEU A 1 116 ? -2.477 13.302 -4.094 1.00 91.69 116 LEU A O 1
ATOM 967 N N . ILE A 1 117 ? -3.774 11.477 -4.012 1.00 92.50 117 ILE A N 1
ATOM 968 C CA . ILE A 1 117 ? -2.676 10.536 -3.736 1.00 92.50 117 ILE A CA 1
ATOM 969 C C . ILE A 1 117 ? -1.676 10.481 -4.893 1.00 92.50 117 ILE A C 1
ATOM 971 O O . ILE A 1 117 ? -0.468 10.401 -4.666 1.00 92.50 117 ILE A O 1
ATOM 975 N N . SER A 1 118 ? -2.170 10.540 -6.130 1.00 91.94 118 SER A N 1
ATOM 976 C CA . SER A 1 118 ? -1.326 10.529 -7.328 1.00 91.94 118 SER A CA 1
ATOM 977 C C . SER A 1 118 ? -0.495 11.808 -7.424 1.00 91.94 118 SER A C 1
ATOM 979 O O . SER A 1 118 ? 0.713 11.726 -7.609 1.00 91.94 118 SER A O 1
ATOM 981 N N . ILE A 1 119 ? -1.102 12.975 -7.178 1.00 92.88 119 ILE A N 1
ATOM 982 C CA . ILE A 1 119 ? -0.411 14.272 -7.121 1.00 92.88 119 ILE A CA 1
ATOM 983 C C . ILE A 1 119 ? 0.669 14.261 -6.039 1.00 92.88 119 ILE A C 1
ATOM 985 O O . ILE A 1 119 ? 1.784 14.704 -6.295 1.00 92.88 119 ILE A O 1
ATOM 989 N N . MET A 1 120 ? 0.379 13.720 -4.849 1.00 94.00 120 MET A N 1
ATOM 990 C CA . MET A 1 120 ? 1.390 13.568 -3.797 1.00 94.00 120 MET A CA 1
ATOM 991 C C . MET A 1 120 ? 2.546 12.655 -4.224 1.00 94.00 120 MET A C 1
ATOM 993 O O . MET A 1 120 ? 3.687 12.914 -3.854 1.00 94.00 120 MET A O 1
ATOM 997 N N . GLY A 1 121 ? 2.260 11.590 -4.982 1.00 91.31 121 GLY A N 1
ATOM 998 C CA . GLY A 1 121 ? 3.276 10.725 -5.587 1.00 91.31 121 GLY A CA 1
ATOM 999 C C . GLY A 1 121 ? 4.170 11.486 -6.558 1.00 91.31 121 GLY A C 1
ATOM 1000 O O . GLY A 1 121 ? 5.367 11.580 -6.316 1.00 91.31 121 GLY A O 1
ATOM 1001 N N . TYR A 1 122 ? 3.578 12.113 -7.574 1.00 89.75 122 TYR A N 1
ATOM 1002 C CA . TYR A 1 122 ? 4.321 12.898 -8.559 1.00 89.75 122 TYR A CA 1
ATOM 1003 C C . TYR A 1 122 ? 5.127 14.029 -7.916 1.00 89.75 122 TYR A C 1
ATOM 1005 O O . TYR A 1 122 ? 6.247 14.300 -8.333 1.00 89.75 122 TYR A O 1
ATOM 1013 N N . LEU A 1 123 ? 4.590 14.675 -6.877 1.00 91.38 123 LEU A N 1
ATOM 1014 C CA . LEU A 1 123 ? 5.295 15.730 -6.153 1.00 91.38 123 LEU A CA 1
ATOM 1015 C C . LEU A 1 123 ? 6.512 15.182 -5.399 1.00 91.38 123 LEU A C 1
ATOM 1017 O O . LEU A 1 123 ? 7.564 15.814 -5.408 1.00 91.38 123 LEU A O 1
ATOM 1021 N N . GLN A 1 124 ? 6.392 14.003 -4.780 1.00 90.00 124 GLN A N 1
ATOM 1022 C CA . GLN A 1 124 ? 7.523 13.327 -4.140 1.00 90.00 124 GLN A CA 1
ATOM 1023 C C . GLN A 1 124 ? 8.624 13.002 -5.157 1.00 90.00 124 GLN A C 1
ATOM 1025 O O . GLN A 1 124 ? 9.800 13.240 -4.887 1.00 90.00 124 GLN A O 1
ATOM 1030 N N . ASP A 1 125 ? 8.244 12.481 -6.322 1.00 85.75 125 ASP A N 1
ATOM 1031 C CA . ASP A 1 125 ? 9.189 12.089 -7.366 1.00 85.75 125 ASP A CA 1
ATOM 1032 C C . ASP A 1 125 ? 9.855 13.324 -7.994 1.00 85.75 125 ASP A C 1
ATOM 1034 O O . ASP A 1 125 ? 11.072 13.349 -8.170 1.00 85.75 125 ASP A O 1
ATOM 1038 N N . ALA A 1 126 ? 9.100 14.401 -8.232 1.00 85.88 126 ALA A N 1
ATOM 1039 C CA . ALA A 1 126 ? 9.644 15.675 -8.704 1.00 85.88 126 ALA A CA 1
ATOM 1040 C C . ALA A 1 126 ? 10.653 16.279 -7.708 1.00 85.88 126 ALA A C 1
ATOM 1042 O O . ALA A 1 126 ? 11.696 16.793 -8.121 1.00 85.88 126 ALA A O 1
ATOM 1043 N N . LEU A 1 127 ? 10.390 16.171 -6.398 1.00 86.75 127 LEU A N 1
ATOM 1044 C CA . LEU A 1 127 ? 11.316 16.607 -5.347 1.00 86.75 127 LEU A CA 1
ATOM 1045 C C . LEU A 1 127 ? 12.600 15.776 -5.321 1.00 86.75 127 LEU A C 1
ATOM 1047 O O . LEU A 1 127 ? 13.688 16.354 -5.327 1.00 86.75 127 LEU A O 1
ATOM 1051 N N . LYS A 1 128 ? 12.486 14.440 -5.338 1.00 84.62 128 LYS A N 1
ATOM 1052 C CA . LYS A 1 128 ? 13.642 13.527 -5.377 1.00 84.62 128 LYS A CA 1
ATOM 1053 C C . LYS A 1 128 ? 14.546 13.817 -6.578 1.00 84.62 128 LYS A C 1
ATOM 1055 O O . LYS A 1 128 ? 15.764 13.852 -6.444 1.00 84.62 128 LYS A O 1
ATOM 1060 N N . ASN A 1 129 ? 13.939 14.099 -7.728 1.00 80.56 129 ASN A N 1
ATOM 1061 C CA . ASN A 1 129 ? 14.641 14.305 -8.992 1.00 80.56 129 ASN A CA 1
ATOM 1062 C C . ASN A 1 129 ? 14.940 15.779 -9.313 1.00 80.56 129 ASN A C 1
ATOM 1064 O O . ASN A 1 129 ? 15.330 16.099 -10.434 1.00 80.56 129 ASN A O 1
ATOM 1068 N N . LYS A 1 130 ? 14.757 16.694 -8.349 1.00 82.31 130 LYS A N 1
ATOM 1069 C CA . LYS A 1 130 ? 15.045 18.137 -8.481 1.00 82.31 130 LYS A CA 1
ATOM 1070 C C . LYS A 1 130 ? 14.338 18.812 -9.676 1.00 82.31 130 LYS A C 1
ATOM 1072 O O . LYS A 1 130 ? 14.830 19.802 -10.222 1.00 82.31 130 LYS A O 1
ATOM 1077 N N . GLN A 1 131 ? 13.155 18.328 -10.061 1.00 80.69 131 GLN A N 1
ATOM 1078 C CA . GLN A 1 131 ? 12.350 18.852 -11.172 1.00 80.69 131 GLN A CA 1
ATOM 1079 C C . GLN A 1 131 ? 11.563 20.105 -10.756 1.00 80.69 131 GLN A C 1
ATOM 1081 O O . GLN A 1 131 ? 10.366 20.081 -10.480 1.00 80.69 131 GLN A O 1
ATOM 1086 N N . GLN A 1 132 ? 12.252 21.246 -10.735 1.00 80.62 132 GLN A N 1
ATOM 1087 C CA . GLN A 1 132 ? 11.760 22.519 -10.188 1.00 80.62 132 GLN A CA 1
ATOM 1088 C C . GLN A 1 132 ? 10.383 22.973 -10.717 1.00 80.62 132 GLN A C 1
ATOM 1090 O O . GLN A 1 132 ? 9.555 23.480 -9.954 1.00 80.62 132 GLN A O 1
ATOM 1095 N N . ARG A 1 133 ? 10.131 22.819 -12.026 1.00 79.12 133 ARG A N 1
ATOM 1096 C CA . ARG A 1 133 ? 8.875 23.257 -12.667 1.00 79.12 133 ARG A CA 1
ATOM 1097 C C . ARG A 1 133 ? 7.689 22.389 -12.251 1.00 79.12 133 ARG A C 1
ATOM 1099 O O . ARG A 1 133 ? 6.627 22.928 -11.932 1.00 79.12 133 ARG A O 1
ATOM 1106 N N . ASP A 1 134 ? 7.880 21.076 -12.220 1.00 83.44 134 ASP A N 1
ATOM 1107 C CA . ASP A 1 134 ? 6.821 20.127 -11.884 1.00 83.44 134 ASP A CA 1
ATOM 1108 C C . ASP A 1 134 ? 6.510 20.162 -10.391 1.00 83.44 134 ASP A C 1
ATOM 1110 O O . ASP A 1 134 ? 5.336 20.220 -10.022 1.00 83.44 134 ASP A O 1
ATOM 1114 N N . THR A 1 135 ? 7.530 20.305 -9.537 1.00 86.75 135 THR A N 1
ATOM 1115 C CA . THR A 1 135 ? 7.355 20.545 -8.098 1.00 86.75 135 THR A CA 1
ATOM 1116 C C . THR A 1 135 ? 6.437 21.737 -7.833 1.00 86.75 135 THR A C 1
ATOM 1118 O O . THR A 1 135 ? 5.482 21.625 -7.065 1.00 86.75 135 THR A O 1
ATOM 1121 N N . HIS A 1 136 ? 6.669 22.877 -8.494 1.00 86.25 136 HIS A N 1
ATOM 1122 C CA . HIS A 1 136 ? 5.846 24.070 -8.291 1.00 86.25 136 HIS A CA 1
ATOM 1123 C C . HIS A 1 136 ? 4.388 23.858 -8.741 1.00 86.25 136 HIS A C 1
ATOM 1125 O O . HIS A 1 136 ? 3.459 24.161 -7.988 1.00 86.25 136 HIS A O 1
ATOM 1131 N N . ARG A 1 137 ? 4.170 23.297 -9.940 1.00 89.25 137 ARG A N 1
ATOM 1132 C CA . ARG A 1 137 ? 2.822 23.030 -10.480 1.00 89.25 137 ARG A CA 1
ATOM 1133 C C . ARG A 1 137 ? 2.037 22.051 -9.606 1.00 89.25 137 ARG A C 1
ATOM 1135 O O . ARG A 1 137 ? 0.888 22.323 -9.256 1.00 89.25 137 ARG A O 1
ATOM 1142 N N . LEU A 1 138 ? 2.662 20.943 -9.213 1.00 92.12 138 LEU A N 1
ATOM 1143 C CA . LEU A 1 138 ? 2.041 19.912 -8.382 1.00 92.12 138 LEU A CA 1
ATOM 1144 C C . LEU A 1 138 ? 1.762 20.421 -6.963 1.00 92.12 138 LEU A C 1
ATOM 1146 O O . LEU A 1 138 ? 0.695 20.143 -6.420 1.00 92.12 138 LEU A O 1
ATOM 1150 N N . ALA A 1 139 ? 2.658 21.226 -6.383 1.00 91.81 139 ALA A N 1
ATOM 1151 C CA . ALA A 1 139 ? 2.434 21.852 -5.082 1.00 91.81 139 ALA A CA 1
ATOM 1152 C C . ALA A 1 139 ? 1.285 22.875 -5.109 1.00 91.81 139 ALA A C 1
ATOM 1154 O O . ALA A 1 139 ? 0.530 22.968 -4.141 1.00 91.81 139 ALA A O 1
ATOM 1155 N N . MET A 1 140 ? 1.108 23.623 -6.207 1.00 91.44 140 MET A N 1
ATOM 1156 C CA . MET A 1 140 ? -0.062 24.492 -6.387 1.00 91.44 140 MET A CA 1
ATOM 1157 C C . MET A 1 140 ? -1.362 23.694 -6.450 1.00 91.44 140 MET A C 1
ATOM 1159 O O . MET A 1 140 ? -2.299 24.006 -5.715 1.00 91.44 140 MET A O 1
ATOM 1163 N N . LEU A 1 141 ? -1.405 22.646 -7.275 1.00 92.56 141 LEU A N 1
ATOM 1164 C CA . LEU A 1 141 ? -2.586 21.797 -7.416 1.00 92.56 141 LEU A CA 1
ATOM 1165 C C . LEU A 1 141 ? -2.948 21.108 -6.092 1.00 92.56 141 LEU A C 1
ATOM 1167 O O . LEU A 1 141 ? -4.107 21.120 -5.675 1.00 92.56 141 LEU A O 1
ATOM 1171 N N . LEU A 1 142 ? -1.951 20.565 -5.391 1.00 92.56 142 LEU A N 1
ATOM 1172 C CA . LEU A 1 142 ? -2.147 19.963 -4.075 1.00 92.56 142 LEU A CA 1
ATOM 1173 C C . LEU A 1 142 ? -2.596 21.005 -3.041 1.00 92.56 142 LEU A C 1
ATOM 1175 O O . LEU A 1 142 ? -3.493 20.731 -2.251 1.00 92.56 142 LEU A O 1
ATOM 1179 N N . GLY A 1 143 ? -2.036 22.218 -3.081 1.00 91.69 143 GLY A N 1
ATOM 1180 C CA . GLY A 1 143 ? -2.442 23.336 -2.227 1.00 91.69 143 GLY A CA 1
ATOM 1181 C C . GLY A 1 143 ? -3.887 23.791 -2.449 1.00 91.69 143 GLY A C 1
ATOM 1182 O O . GLY A 1 143 ? -4.547 24.189 -1.489 1.00 91.69 143 GLY A O 1
ATOM 1183 N N . PHE A 1 144 ? -4.391 23.698 -3.683 1.00 90.56 144 PHE A N 1
ATOM 1184 C CA . PHE A 1 144 ? -5.802 23.917 -4.001 1.00 90.56 144 PHE A CA 1
ATOM 1185 C C . PHE A 1 144 ? -6.685 22.805 -3.419 1.00 90.56 144 PHE A C 1
ATOM 1187 O O . PHE A 1 144 ? -7.640 23.095 -2.703 1.00 90.56 144 PHE A O 1
ATOM 1194 N N . LEU A 1 145 ? -6.332 21.533 -3.636 1.00 88.94 145 LEU A N 1
ATOM 1195 C CA . LEU A 1 145 ? -7.072 20.391 -3.076 1.00 88.94 145 LEU A CA 1
ATOM 1196 C C . LEU A 1 145 ? -7.050 20.349 -1.537 1.00 88.94 145 LEU A C 1
ATOM 1198 O O . LEU A 1 145 ? -7.938 19.759 -0.926 1.00 88.94 145 LEU A O 1
ATOM 1202 N N . TRP A 1 146 ? -6.058 20.985 -0.908 1.00 90.25 146 TRP A N 1
ATOM 1203 C CA . TRP A 1 146 ? -5.943 21.080 0.549 1.00 90.25 146 TRP A CA 1
ATOM 1204 C C . TRP A 1 146 ? -6.782 22.201 1.185 1.00 90.25 146 TRP A C 1
ATOM 1206 O O . TRP A 1 146 ? -6.922 22.251 2.414 1.00 90.25 146 TRP A O 1
ATOM 1216 N N . GLN A 1 147 ? -7.356 23.100 0.375 1.00 88.56 147 GLN A N 1
ATOM 1217 C CA . GLN A 1 147 ? -8.273 24.131 0.867 1.00 88.56 147 GLN A CA 1
ATOM 1218 C C . GLN A 1 147 ? -9.479 23.494 1.571 1.00 88.56 147 GLN A C 1
ATOM 1220 O O . GLN A 1 147 ? -9.860 22.356 1.293 1.00 88.56 147 GLN A O 1
ATOM 1225 N N . SER A 1 148 ? -10.106 24.232 2.491 1.00 86.69 148 SER A N 1
ATOM 1226 C CA . SER A 1 148 ? -11.193 23.702 3.327 1.00 86.69 148 SER A CA 1
ATOM 1227 C C . SER A 1 148 ? -12.351 23.110 2.527 1.00 86.69 148 SER A C 1
ATOM 1229 O O . SER A 1 148 ? -12.853 22.057 2.910 1.00 86.69 148 SER A O 1
ATOM 1231 N N . PHE A 1 149 ? -12.739 23.729 1.409 1.00 89.56 149 PHE A N 1
ATOM 1232 C CA . PHE A 1 149 ? -13.855 23.249 0.595 1.00 89.56 149 PHE A CA 1
ATOM 1233 C C . PHE A 1 149 ? -13.542 21.929 -0.144 1.00 89.56 149 PHE A C 1
ATOM 1235 O O . PHE A 1 149 ? -14.231 20.941 0.127 1.00 89.56 149 PHE A O 1
ATOM 1242 N N . PRO A 1 150 ? -12.492 21.826 -0.990 1.00 87.38 150 PRO A N 1
ATOM 1243 C CA . PRO A 1 150 ? -12.137 20.558 -1.631 1.00 87.38 150 PRO A CA 1
ATOM 1244 C C . PRO A 1 150 ? -11.824 19.448 -0.625 1.00 87.38 150 PRO A C 1
ATOM 1246 O O . PRO A 1 150 ? -12.304 18.328 -0.793 1.00 87.38 150 PRO A O 1
ATOM 1249 N N . TYR A 1 151 ? -11.096 19.759 0.454 1.00 87.88 151 TYR A N 1
ATOM 1250 C CA . TYR A 1 151 ? -10.786 18.786 1.501 1.00 87.88 151 TYR A CA 1
ATOM 1251 C C . TYR A 1 151 ? -12.056 18.248 2.162 1.00 87.88 151 TYR A C 1
ATOM 1253 O O . TYR A 1 151 ? -12.211 17.038 2.286 1.00 87.88 151 TYR A O 1
ATOM 1261 N N . HIS A 1 152 ? -13.002 19.119 2.532 1.00 89.56 152 HIS A N 1
ATOM 1262 C CA . HIS A 1 152 ? -14.273 18.686 3.112 1.00 89.56 152 HIS A CA 1
ATOM 1263 C C . HIS A 1 152 ? -15.065 17.797 2.147 1.00 89.56 152 HIS A C 1
ATOM 1265 O O . HIS A 1 152 ? -15.622 16.786 2.569 1.00 89.56 152 HIS A O 1
ATOM 1271 N N . PHE A 1 153 ? -15.080 18.119 0.851 1.00 89.94 153 PHE A N 1
ATOM 1272 C CA . PHE A 1 153 ? -15.745 17.283 -0.148 1.00 89.94 153 PHE A CA 1
ATOM 1273 C C . PHE A 1 153 ? -15.079 15.901 -0.286 1.00 89.94 153 PHE A C 1
ATOM 1275 O O . PHE A 1 153 ? -15.781 14.891 -0.355 1.00 89.94 153 PHE A O 1
ATOM 1282 N N . ILE A 1 154 ? -13.740 15.829 -0.243 1.00 89.00 154 ILE A N 1
ATOM 1283 C CA . ILE A 1 154 ? -12.992 14.560 -0.200 1.00 89.00 154 ILE A CA 1
ATOM 1284 C C . ILE A 1 154 ? -13.359 13.768 1.058 1.00 89.00 154 ILE A C 1
ATOM 1286 O O . ILE A 1 154 ? -13.742 12.605 0.941 1.00 89.00 154 ILE A O 1
ATOM 1290 N N . SER A 1 155 ? -13.303 14.394 2.238 1.00 90.25 155 SER A N 1
ATOM 1291 C CA . SER A 1 155 ? -13.651 13.753 3.510 1.00 90.25 155 SER A 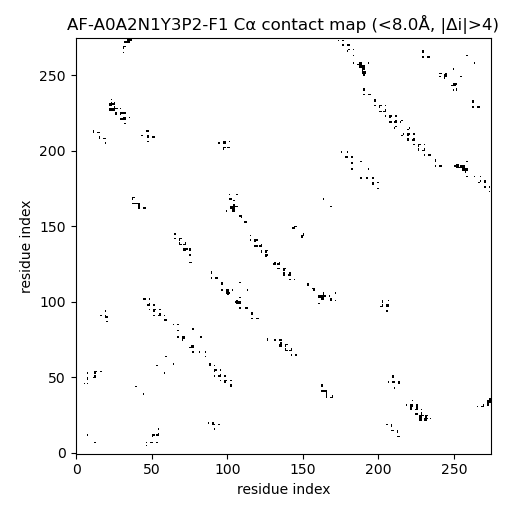CA 1
ATOM 1292 C C . SER A 1 155 ? -15.074 13.205 3.494 1.00 90.25 155 SER A C 1
ATOM 1294 O O . SER A 1 155 ? -15.276 12.045 3.825 1.00 90.25 155 SER A O 1
ATOM 1296 N N . ARG A 1 156 ? -16.057 13.977 3.008 1.00 90.31 156 ARG A N 1
ATOM 1297 C CA . ARG A 1 156 ? -17.446 13.504 2.883 1.00 90.31 156 ARG A CA 1
ATOM 1298 C C . ARG A 1 156 ? -17.583 12.295 1.962 1.00 90.31 156 ARG A C 1
ATOM 1300 O O . ARG A 1 156 ? -18.418 11.436 2.216 1.00 90.31 156 ARG A O 1
ATOM 1307 N N . LYS A 1 157 ? -16.805 12.228 0.877 1.00 89.31 157 LYS A N 1
ATOM 1308 C CA . LYS A 1 157 ? -16.806 11.067 -0.027 1.00 89.31 157 LYS A CA 1
ATOM 1309 C C . LYS A 1 157 ? -16.167 9.840 0.621 1.00 89.31 157 LYS A C 1
ATOM 1311 O O . LYS A 1 157 ? -16.666 8.742 0.415 1.00 89.31 157 LYS A O 1
ATOM 1316 N N . ILE A 1 158 ? -15.112 10.027 1.412 1.00 91.19 158 ILE A N 1
ATOM 1317 C CA . ILE A 1 158 ? -14.511 8.961 2.228 1.00 91.19 158 ILE A CA 1
ATOM 1318 C C . ILE A 1 158 ? -15.495 8.487 3.310 1.00 91.19 158 ILE A C 1
ATOM 1320 O O . ILE A 1 158 ? -15.561 7.300 3.611 1.00 91.19 158 ILE A O 1
ATOM 1324 N N . ASP A 1 159 ? -16.298 9.397 3.858 1.00 88.62 159 ASP A N 1
ATOM 1325 C CA . ASP A 1 159 ? -17.312 9.085 4.869 1.00 88.62 159 ASP A CA 1
ATOM 1326 C C . ASP A 1 159 ? -18.537 8.367 4.288 1.00 88.62 159 ASP A C 1
ATOM 1328 O O . ASP A 1 159 ? -19.258 7.701 5.023 1.00 88.62 159 ASP A O 1
ATOM 1332 N N . HIS A 1 160 ? -18.751 8.435 2.970 1.00 89.00 160 HIS A N 1
ATOM 1333 C CA . HIS A 1 160 ? -19.776 7.664 2.259 1.00 89.00 160 HIS A CA 1
ATOM 1334 C C . HIS A 1 160 ? -19.316 6.226 1.949 1.00 89.00 160 HIS A C 1
ATOM 1336 O O . HIS A 1 160 ? -19.544 5.700 0.861 1.00 89.00 160 HIS A O 1
ATOM 1342 N N . PHE A 1 161 ? -18.605 5.631 2.901 1.00 92.00 161 PHE A N 1
ATOM 1343 C CA . PHE A 1 161 ? -18.093 4.270 2.856 1.00 92.00 161 PHE A CA 1
ATOM 1344 C C . PHE A 1 161 ? -19.184 3.282 3.270 1.00 92.00 161 PHE A C 1
ATOM 1346 O O . PHE A 1 161 ? -19.875 3.507 4.266 1.00 92.00 161 PHE A O 1
ATOM 1353 N N . HIS A 1 162 ? -19.306 2.182 2.532 1.00 94.25 162 HIS A N 1
ATOM 1354 C CA . HIS A 1 162 ? -20.236 1.101 2.853 1.00 94.25 162 HIS A CA 1
ATOM 1355 C C . HIS A 1 162 ? -19.455 -0.194 2.997 1.00 94.25 162 HIS A C 1
ATOM 1357 O O . HIS A 1 162 ? -18.688 -0.546 2.111 1.00 94.25 162 HIS A O 1
ATOM 1363 N N . LEU A 1 163 ? -19.644 -0.910 4.103 1.00 95.75 163 LEU A N 1
ATOM 1364 C CA . LEU A 1 163 ? -18.918 -2.155 4.341 1.00 95.75 163 LEU A CA 1
ATOM 1365 C C . LEU A 1 163 ? -19.264 -3.216 3.292 1.00 95.75 163 LEU A C 1
ATOM 1367 O O . LEU A 1 163 ? -20.432 -3.434 2.967 1.00 95.75 163 LEU A O 1
ATOM 1371 N N . CYS A 1 164 ? -18.236 -3.889 2.781 1.00 95.88 164 CYS A N 1
ATOM 1372 C CA . CYS A 1 164 ? -18.389 -5.084 1.962 1.00 95.88 164 CYS A CA 1
ATOM 1373 C C . CYS A 1 164 ? -18.861 -6.282 2.800 1.00 95.88 164 CYS A C 1
ATOM 1375 O O . CYS A 1 164 ? -18.510 -6.425 3.972 1.00 95.88 164 CYS A O 1
ATOM 1377 N N . SER A 1 165 ? -19.617 -7.191 2.179 1.00 96.12 165 SER A N 1
ATOM 1378 C CA . SER A 1 165 ? -19.902 -8.498 2.775 1.00 96.12 165 SER A CA 1
ATOM 1379 C C . SER A 1 165 ? -18.647 -9.382 2.773 1.00 96.12 165 SER A C 1
ATOM 1381 O O . SER A 1 165 ? -17.734 -9.180 1.971 1.00 96.12 165 SER A O 1
ATOM 1383 N N . THR A 1 166 ? -18.611 -10.408 3.626 1.00 95.94 166 THR A N 1
ATOM 1384 C CA . THR A 1 166 ? -17.510 -11.392 3.643 1.00 95.94 166 THR A CA 1
ATOM 1385 C C . THR A 1 166 ? -17.367 -12.107 2.297 1.00 95.94 166 THR A C 1
ATOM 1387 O O . THR A 1 166 ? -16.254 -12.323 1.831 1.00 95.94 166 THR A O 1
ATOM 1390 N N . GLU A 1 167 ? -18.473 -12.397 1.613 1.00 95.94 167 GLU A N 1
ATOM 1391 C CA . GLU A 1 167 ? -18.455 -12.983 0.267 1.00 95.94 167 GLU A CA 1
ATOM 1392 C C . GLU A 1 167 ? -17.888 -12.025 -0.793 1.00 95.94 167 GLU A C 1
ATOM 1394 O O . GLU A 1 167 ? -17.071 -12.430 -1.624 1.00 95.94 167 GLU A O 1
ATOM 1399 N N . SER A 1 168 ? -18.266 -10.742 -0.737 1.00 96.62 168 SER A N 1
ATOM 1400 C CA . SER A 1 168 ? -17.714 -9.709 -1.624 1.00 96.62 168 SER A CA 1
ATOM 1401 C C . SER A 1 168 ? -16.209 -9.558 -1.410 1.00 96.62 168 SER A C 1
ATOM 1403 O O . SER A 1 168 ? -15.448 -9.558 -2.375 1.00 96.62 168 SER A O 1
ATOM 1405 N N . PHE A 1 169 ? -15.767 -9.520 -0.148 1.00 97.25 169 PHE A N 1
ATOM 1406 C CA . PHE A 1 169 ? -14.352 -9.475 0.213 1.00 97.25 169 PHE A CA 1
ATOM 1407 C C . PHE A 1 169 ? -13.579 -10.691 -0.313 1.00 97.25 169 PHE A C 1
ATOM 1409 O O . PHE A 1 169 ? -12.545 -10.521 -0.960 1.00 97.25 169 PHE A O 1
ATOM 1416 N N . ARG A 1 170 ? -14.097 -11.910 -0.101 1.00 96.62 170 ARG A N 1
ATOM 1417 C CA . ARG A 1 170 ? -13.497 -13.147 -0.629 1.00 96.62 170 ARG A CA 1
ATOM 1418 C C . ARG A 1 170 ? -13.335 -13.083 -2.146 1.00 96.62 170 ARG A C 1
ATOM 1420 O O . ARG A 1 170 ? -12.246 -13.331 -2.657 1.00 96.62 170 ARG A O 1
ATOM 1427 N N . SER A 1 171 ? -14.396 -12.692 -2.851 1.00 96.62 171 SER A N 1
ATOM 1428 C CA . SER A 1 171 ? -14.399 -12.570 -4.314 1.00 96.62 171 SER A CA 1
ATOM 1429 C C . SER A 1 171 ? -13.391 -11.526 -4.799 1.00 96.62 171 SER A C 1
ATOM 1431 O O . SER A 1 171 ? -12.643 -11.764 -5.747 1.00 96.62 171 SER A O 1
ATOM 1433 N N . TYR A 1 172 ? -13.323 -10.381 -4.116 1.00 97.38 172 TYR A N 1
ATOM 1434 C CA . TYR A 1 172 ? -12.354 -9.327 -4.396 1.00 97.38 172 TYR A CA 1
ATOM 1435 C C . TYR A 1 172 ? -10.912 -9.823 -4.247 1.00 97.38 172 TYR A C 1
ATOM 1437 O O . TYR A 1 172 ? -10.129 -9.699 -5.189 1.00 97.38 172 TYR A O 1
ATOM 1445 N N . VAL A 1 173 ? -10.564 -10.439 -3.113 1.00 97.25 173 VAL A N 1
ATOM 1446 C CA . VAL A 1 173 ? -9.206 -10.956 -2.883 1.00 97.25 173 VAL A CA 1
ATOM 1447 C C . VAL A 1 173 ? -8.873 -12.099 -3.847 1.00 97.25 173 VAL A C 1
ATOM 1449 O O . VAL A 1 173 ? -7.765 -12.146 -4.376 1.00 97.25 173 VAL A O 1
ATOM 1452 N N . ALA A 1 174 ? -9.827 -12.977 -4.168 1.00 96.69 174 ALA A N 1
ATOM 1453 C CA . ALA A 1 174 ? -9.633 -14.023 -5.171 1.00 96.69 174 ALA A CA 1
ATOM 1454 C C . ALA A 1 174 ? -9.306 -13.436 -6.558 1.00 96.69 174 ALA A C 1
ATOM 1456 O O . ALA A 1 174 ? -8.363 -13.888 -7.212 1.00 96.69 174 ALA A O 1
ATOM 1457 N N . HIS A 1 175 ? -10.017 -12.386 -6.984 1.00 97.31 175 HIS A N 1
ATOM 1458 C CA . HIS A 1 175 ? -9.708 -11.664 -8.223 1.00 97.31 175 HIS A CA 1
ATOM 1459 C C . HIS A 1 175 ? -8.323 -11.010 -8.185 1.00 97.31 175 HIS A C 1
ATOM 1461 O O . HIS A 1 175 ? -7.602 -11.030 -9.183 1.00 97.31 175 HIS A O 1
ATOM 1467 N N . GLU A 1 176 ? -7.926 -10.449 -7.043 1.00 97.50 176 GLU A N 1
ATOM 1468 C CA . GLU A 1 176 ? -6.586 -9.899 -6.857 1.00 97.50 176 GLU A CA 1
ATOM 1469 C C . GLU A 1 176 ? -5.492 -10.962 -7.001 1.00 97.50 176 GLU A C 1
ATOM 1471 O O . GLU A 1 176 ? -4.508 -10.739 -7.707 1.00 97.50 176 GLU A O 1
ATOM 1476 N N . MET A 1 177 ? -5.671 -12.127 -6.377 1.00 97.56 177 MET A N 1
ATOM 1477 C CA . MET A 1 177 ? -4.714 -13.228 -6.485 1.00 97.56 177 MET A CA 1
ATOM 1478 C C . MET A 1 177 ? -4.659 -13.779 -7.906 1.00 97.56 177 MET A C 1
ATOM 1480 O O . MET A 1 177 ? -3.570 -14.020 -8.425 1.00 97.56 177 MET A O 1
ATOM 1484 N N . GLN A 1 178 ? -5.805 -13.895 -8.581 1.00 97.88 178 GLN A N 1
ATOM 1485 C CA . GLN A 1 178 ? -5.838 -14.302 -9.982 1.00 97.88 178 GLN A CA 1
ATOM 1486 C C . GLN A 1 178 ? -5.123 -13.296 -10.890 1.00 97.88 178 GLN A C 1
ATOM 1488 O O . GLN A 1 178 ? -4.396 -13.696 -11.797 1.00 97.88 178 GLN A O 1
ATOM 1493 N N . PHE A 1 179 ? -5.266 -11.994 -10.631 1.00 98.19 179 PHE A N 1
ATOM 1494 C CA . PHE A 1 179 ? -4.511 -10.969 -11.347 1.00 98.19 179 PHE A CA 1
ATOM 1495 C C . PHE A 1 179 ? -2.996 -11.154 -11.182 1.00 98.19 179 PHE A C 1
ATOM 1497 O O . PHE A 1 179 ? -2.262 -11.016 -12.162 1.00 98.19 179 PHE A O 1
ATOM 1504 N N . ILE A 1 180 ? -2.516 -11.485 -9.979 1.00 98.31 180 ILE A N 1
ATOM 1505 C CA . ILE A 1 180 ? -1.091 -11.771 -9.759 1.00 98.31 180 ILE A CA 1
ATOM 1506 C C . ILE A 1 180 ? -0.672 -13.007 -10.562 1.00 98.31 180 ILE A C 1
ATOM 1508 O O . ILE A 1 180 ? 0.276 -12.912 -11.340 1.00 98.31 180 ILE A O 1
ATOM 1512 N N . ARG A 1 181 ? -1.400 -14.126 -10.438 1.00 97.88 181 ARG A N 1
ATOM 1513 C CA . ARG A 1 181 ? -1.113 -15.384 -11.155 1.00 97.88 181 ARG A CA 1
ATOM 1514 C C . ARG A 1 181 ? -1.027 -15.171 -12.669 1.00 97.88 181 ARG A C 1
ATOM 1516 O O . ARG A 1 181 ? 0.007 -15.452 -13.262 1.00 97.88 181 ARG A O 1
ATOM 1523 N N . ASN A 1 182 ? -2.019 -14.499 -13.257 1.00 97.75 182 ASN A N 1
ATOM 1524 C CA . ASN A 1 182 ? -2.039 -14.177 -14.688 1.00 97.75 182 ASN A CA 1
ATOM 1525 C C . ASN A 1 182 ? -0.821 -13.355 -15.153 1.00 97.75 182 ASN A C 1
ATOM 1527 O O . ASN A 1 182 ? -0.454 -13.403 -16.325 1.00 97.75 182 ASN A O 1
ATOM 1531 N N . ASN A 1 183 ? -0.222 -12.535 -14.281 1.00 97.62 183 ASN A N 1
ATOM 1532 C CA . ASN A 1 183 ? 1.002 -11.807 -14.620 1.00 97.62 183 ASN A CA 1
ATOM 1533 C C . ASN A 1 183 ? 2.272 -12.632 -14.381 1.00 97.62 183 ASN A C 1
ATOM 1535 O O . ASN A 1 183 ? 3.260 -12.401 -15.075 1.00 97.62 183 ASN A O 1
ATOM 1539 N N . LEU A 1 184 ? 2.257 -13.576 -13.438 1.00 96.56 184 LEU A N 1
ATOM 1540 C CA . LEU A 1 184 ? 3.359 -14.513 -13.213 1.00 96.56 184 LEU A CA 1
ATOM 1541 C C . LEU A 1 184 ? 3.503 -15.515 -14.366 1.00 96.56 184 LEU A C 1
ATOM 1543 O O . LEU A 1 184 ? 4.635 -15.863 -14.698 1.00 96.56 184 LEU A O 1
ATOM 1547 N N . ASP A 1 185 ? 2.401 -15.901 -15.013 1.00 95.75 185 ASP A N 1
ATOM 1548 C CA . ASP A 1 185 ? 2.396 -16.815 -16.169 1.00 95.75 185 ASP A CA 1
ATOM 1549 C C . ASP A 1 185 ? 3.039 -16.206 -17.428 1.00 95.75 185 ASP A C 1
ATOM 1551 O O . ASP A 1 185 ? 3.378 -16.905 -18.383 1.00 95.75 185 ASP A O 1
ATOM 1555 N N . LYS A 1 186 ? 3.235 -14.883 -17.449 1.00 95.12 186 LYS A N 1
ATOM 1556 C CA . LYS A 1 186 ? 3.922 -14.191 -18.542 1.00 95.12 186 LYS A CA 1
ATOM 1557 C C . LYS A 1 186 ? 5.434 -14.420 -18.453 1.00 95.12 186 LYS A C 1
ATOM 1559 O O . LYS A 1 186 ? 6.026 -14.403 -17.372 1.00 95.12 186 LYS A O 1
ATOM 1564 N N . SER A 1 187 ? 6.090 -14.497 -19.613 1.00 90.69 187 SER A N 1
ATOM 1565 C CA . SER A 1 187 ? 7.558 -14.587 -19.714 1.00 90.69 187 SER A CA 1
ATOM 1566 C C . SER A 1 187 ? 8.287 -13.375 -19.112 1.00 90.69 187 SER A C 1
ATOM 1568 O O . SER A 1 187 ? 9.397 -13.496 -18.601 1.00 90.69 187 SER A O 1
ATOM 1570 N N . GLY A 1 188 ? 7.643 -12.209 -19.115 1.00 95.00 188 GLY A N 1
ATOM 1571 C CA . GLY A 1 188 ? 8.107 -10.992 -18.457 1.00 95.00 188 GLY A CA 1
ATOM 1572 C C . GLY A 1 188 ? 6.973 -9.985 -18.309 1.00 95.00 188 GLY A C 1
ATOM 1573 O O . GLY A 1 188 ? 5.920 -10.136 -18.933 1.00 95.00 188 GLY A O 1
ATOM 1574 N N . VAL A 1 189 ? 7.189 -8.946 -17.510 1.00 97.56 189 VAL A N 1
ATOM 1575 C CA . VAL A 1 189 ? 6.225 -7.869 -17.236 1.00 97.56 189 VAL A CA 1
ATOM 1576 C C . VAL A 1 189 ? 6.836 -6.511 -17.560 1.00 97.56 189 VAL A C 1
ATOM 1578 O O . VAL A 1 189 ? 8.054 -6.355 -17.536 1.00 97.56 189 VAL A O 1
ATOM 1581 N N . THR A 1 190 ? 6.002 -5.521 -17.866 1.00 97.56 190 THR A N 1
ATOM 1582 C CA . THR A 1 190 ? 6.443 -4.117 -17.924 1.00 97.56 190 THR A CA 1
ATOM 1583 C C . THR A 1 190 ? 6.592 -3.535 -16.518 1.00 97.56 190 THR A C 1
ATOM 1585 O O . THR A 1 190 ? 6.011 -4.048 -15.556 1.00 97.56 190 THR A O 1
ATOM 1588 N N . SER A 1 191 ? 7.314 -2.420 -16.370 1.00 96.38 191 SER A N 1
ATOM 1589 C CA . SER A 1 191 ? 7.436 -1.726 -15.074 1.00 96.38 191 SER A CA 1
ATOM 1590 C C . SER A 1 191 ? 6.075 -1.275 -14.539 1.00 96.38 191 SER A C 1
ATOM 1592 O O . SER A 1 191 ? 5.830 -1.306 -13.330 1.00 96.38 191 SER A O 1
ATOM 1594 N N . LYS A 1 192 ? 5.150 -0.921 -15.440 1.00 95.75 192 LYS A N 1
ATOM 1595 C CA . LYS A 1 192 ? 3.756 -0.624 -15.102 1.00 95.75 192 LYS A CA 1
ATOM 1596 C C . LYS A 1 192 ? 2.997 -1.847 -14.583 1.00 95.75 192 LYS A C 1
ATOM 1598 O O . LYS A 1 192 ? 2.324 -1.727 -13.560 1.00 95.75 192 LYS A O 1
ATOM 1603 N N . GLU A 1 193 ? 3.091 -2.991 -15.262 1.00 97.81 193 GLU A N 1
ATOM 1604 C CA . GLU A 1 193 ? 2.463 -4.248 -14.823 1.00 97.81 193 GLU A CA 1
ATOM 1605 C C . GLU A 1 193 ? 3.025 -4.686 -13.461 1.00 97.81 193 GLU A C 1
ATOM 1607 O O . GLU A 1 193 ? 2.262 -4.980 -12.542 1.00 97.81 193 GLU A O 1
ATOM 1612 N N . PHE A 1 194 ? 4.348 -4.621 -13.284 1.00 98.12 194 PHE A N 1
ATOM 1613 C CA . PHE A 1 194 ? 5.014 -4.904 -12.013 1.00 98.12 194 PHE A CA 1
ATOM 1614 C C . PHE A 1 194 ? 4.526 -3.993 -10.877 1.00 98.12 194 PHE A C 1
ATOM 1616 O O . PHE A 1 194 ? 4.207 -4.456 -9.780 1.00 98.12 194 PHE A O 1
ATOM 1623 N N . HIS A 1 195 ? 4.394 -2.691 -11.143 1.00 96.25 195 HIS A N 1
ATOM 1624 C CA . HIS A 1 195 ? 3.839 -1.745 -10.178 1.00 96.25 195 HIS A CA 1
ATOM 1625 C C . HIS A 1 195 ? 2.365 -2.040 -9.854 1.00 96.25 195 HIS A C 1
ATOM 1627 O O . HIS A 1 195 ? 1.943 -1.862 -8.710 1.00 96.25 195 HIS A O 1
ATOM 1633 N N . ASP A 1 196 ? 1.565 -2.515 -10.807 1.00 97.19 196 ASP A N 1
ATOM 1634 C CA . ASP A 1 196 ? 0.181 -2.899 -10.524 1.00 97.19 196 ASP A CA 1
ATOM 1635 C C . ASP A 1 196 ? 0.089 -4.163 -9.654 1.00 97.19 196 ASP A C 1
ATOM 1637 O O . ASP A 1 196 ? -0.733 -4.183 -8.735 1.00 97.19 196 ASP A O 1
ATOM 1641 N N . ILE A 1 197 ? 0.976 -5.151 -9.846 1.00 98.12 197 ILE A N 1
ATOM 1642 C CA . ILE A 1 197 ? 1.134 -6.293 -8.921 1.00 98.12 197 ILE A CA 1
ATOM 1643 C C . ILE A 1 197 ? 1.510 -5.779 -7.527 1.00 98.12 197 ILE A C 1
ATOM 1645 O O . ILE A 1 197 ? 0.844 -6.109 -6.546 1.00 98.12 197 ILE A O 1
ATOM 1649 N N . ARG A 1 198 ? 2.511 -4.891 -7.427 1.00 97.00 198 ARG A N 1
ATOM 1650 C CA . ARG A 1 198 ? 2.921 -4.295 -6.144 1.00 97.00 198 ARG A CA 1
ATOM 1651 C C . ARG A 1 198 ? 1.747 -3.608 -5.448 1.00 97.00 198 ARG A C 1
ATOM 1653 O O . ARG A 1 198 ? 1.609 -3.721 -4.238 1.00 97.00 198 ARG A O 1
ATOM 1660 N N . LYS A 1 199 ? 0.856 -2.930 -6.182 1.00 95.44 199 LYS A N 1
ATOM 1661 C CA . LYS A 1 199 ? -0.337 -2.303 -5.588 1.00 95.44 199 LYS A CA 1
ATOM 1662 C C . LYS A 1 199 ? -1.313 -3.311 -4.988 1.00 95.44 199 LYS A C 1
ATOM 1664 O O . LYS A 1 199 ? -2.007 -2.916 -4.054 1.00 95.44 199 LYS A O 1
ATOM 1669 N N . VAL A 1 200 ? -1.432 -4.521 -5.543 1.00 97.69 200 VAL A N 1
ATOM 1670 C CA . VAL A 1 200 ? -2.217 -5.611 -4.936 1.00 97.69 200 VAL A CA 1
ATOM 1671 C C . VAL A 1 200 ? -1.563 -6.027 -3.624 1.00 97.69 200 VAL A C 1
ATOM 1673 O O . VAL A 1 200 ? -2.213 -6.001 -2.584 1.00 97.69 200 VAL A O 1
ATOM 1676 N N . ILE A 1 201 ? -0.256 -6.293 -3.645 1.00 97.25 201 ILE A N 1
ATOM 1677 C CA . ILE A 1 201 ? 0.503 -6.657 -2.443 1.00 97.25 201 ILE A CA 1
ATOM 1678 C C . ILE A 1 201 ? 0.396 -5.576 -1.363 1.00 97.25 201 ILE A C 1
ATOM 1680 O O . ILE A 1 201 ? 0.075 -5.889 -0.224 1.00 97.25 201 ILE A O 1
ATOM 1684 N N . SER A 1 202 ? 0.535 -4.292 -1.707 1.00 95.12 202 SER A N 1
ATOM 1685 C CA . SER A 1 202 ? 0.354 -3.195 -0.746 1.00 95.12 202 SER A CA 1
ATOM 1686 C C . SER A 1 202 ? -1.059 -3.139 -0.144 1.00 95.12 202 SER A C 1
ATOM 1688 O O . SER A 1 202 ? -1.231 -2.586 0.940 1.00 95.12 202 SER A O 1
ATOM 1690 N N . ARG A 1 203 ? -2.088 -3.655 -0.835 1.00 96.50 203 ARG A N 1
ATOM 1691 C CA . ARG A 1 203 ? -3.440 -3.771 -0.265 1.00 96.50 203 ARG A CA 1
ATOM 1692 C C . ARG A 1 203 ? -3.532 -4.919 0.728 1.00 96.50 203 ARG A C 1
ATOM 1694 O O . ARG A 1 203 ? -4.097 -4.717 1.796 1.00 96.50 203 ARG A O 1
ATOM 1701 N N . GLN A 1 204 ? -2.907 -6.053 0.424 1.00 97.31 204 GLN A N 1
ATOM 1702 C CA . GLN A 1 204 ? -2.790 -7.173 1.360 1.00 97.31 204 GLN A CA 1
ATOM 1703 C C . GLN A 1 204 ? -1.993 -6.779 2.613 1.00 97.31 204 GLN A C 1
ATOM 1705 O O . GLN A 1 204 ? -2.467 -7.018 3.719 1.00 97.31 204 GLN A O 1
ATOM 1710 N N . VAL A 1 205 ? -0.873 -6.059 2.462 1.00 96.12 205 VAL A N 1
ATOM 1711 C CA . VAL A 1 205 ? -0.136 -5.451 3.587 1.00 96.12 205 VAL A CA 1
ATOM 1712 C C . VAL A 1 205 ? -1.076 -4.627 4.470 1.00 96.12 205 VAL A C 1
ATOM 1714 O O . VAL A 1 205 ? -1.188 -4.887 5.662 1.00 96.12 205 VAL A O 1
ATOM 1717 N N . ALA A 1 206 ? -1.829 -3.685 3.890 1.00 96.00 206 ALA A N 1
ATOM 1718 C CA . ALA A 1 206 ? -2.722 -2.834 4.674 1.00 96.00 206 ALA A CA 1
ATOM 1719 C C . ALA A 1 206 ? -3.822 -3.624 5.412 1.00 96.00 206 ALA A C 1
ATOM 1721 O O . ALA A 1 206 ? -4.180 -3.268 6.534 1.00 96.00 206 ALA A O 1
ATOM 1722 N N . ILE A 1 207 ? -4.363 -4.685 4.801 1.00 96.94 207 ILE A N 1
ATOM 1723 C CA . ILE A 1 207 ? -5.337 -5.580 5.444 1.00 96.94 207 ILE A CA 1
ATOM 1724 C C . ILE A 1 207 ? -4.701 -6.262 6.660 1.00 96.94 207 ILE A C 1
ATOM 1726 O O . ILE A 1 207 ? -5.237 -6.164 7.766 1.00 96.94 207 ILE A O 1
ATOM 1730 N N . TYR A 1 208 ? -3.557 -6.920 6.472 1.00 96.75 208 TYR A N 1
ATOM 1731 C CA . TYR A 1 208 ? -2.938 -7.729 7.519 1.00 96.75 208 TYR A CA 1
ATOM 1732 C C . TYR A 1 208 ? -2.252 -6.910 8.604 1.00 96.75 208 TYR A C 1
ATOM 1734 O O . TYR A 1 208 ? -2.242 -7.351 9.747 1.00 96.75 208 TYR A O 1
ATOM 1742 N N . ASP A 1 209 ? -1.785 -5.699 8.317 1.00 96.19 209 ASP A N 1
ATOM 1743 C CA . ASP A 1 209 ? -1.298 -4.786 9.353 1.00 96.19 209 ASP A CA 1
ATOM 1744 C C . ASP A 1 209 ? -2.436 -4.324 10.263 1.00 96.19 209 ASP A C 1
ATOM 1746 O O . ASP A 1 209 ? -2.305 -4.350 11.486 1.00 96.19 209 ASP A O 1
ATOM 1750 N N . ASN A 1 210 ? -3.594 -3.9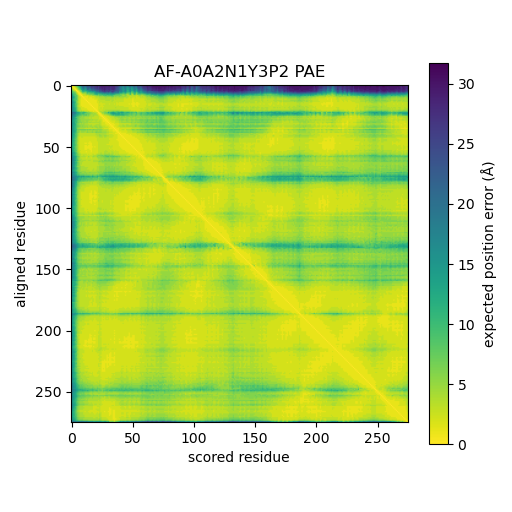78 9.683 1.00 97.19 210 ASN A N 1
ATOM 1751 C CA . ASN A 1 210 ? -4.775 -3.640 10.475 1.00 97.19 210 ASN A CA 1
ATOM 1752 C C . ASN A 1 210 ? -5.199 -4.824 11.361 1.00 97.19 210 ASN A C 1
ATOM 1754 O O . ASN A 1 210 ? -5.508 -4.634 12.536 1.00 97.19 210 ASN A O 1
ATOM 1758 N N . LEU A 1 211 ? -5.217 -6.042 10.811 1.00 97.19 211 LEU A N 1
ATOM 1759 C CA . LEU A 1 211 ? -5.574 -7.252 11.557 1.00 97.19 211 LEU A CA 1
ATOM 1760 C C . LEU A 1 211 ? -4.542 -7.603 12.633 1.00 97.19 211 LEU A C 1
ATOM 1762 O O . LEU A 1 211 ? -4.927 -7.983 13.733 1.00 97.19 211 LEU A O 1
ATOM 1766 N N . ASN A 1 212 ? -3.251 -7.444 12.347 1.00 96.25 212 ASN A N 1
ATOM 1767 C CA . ASN A 1 212 ? -2.173 -7.712 13.292 1.00 96.25 212 ASN A CA 1
ATOM 1768 C C . ASN A 1 212 ? -2.216 -6.759 14.496 1.00 96.25 212 ASN A C 1
ATOM 1770 O O . ASN A 1 212 ? -1.999 -7.193 15.624 1.00 96.25 212 ASN A O 1
ATOM 1774 N N . VAL A 1 213 ? -2.552 -5.485 14.275 1.00 96.69 213 VAL A N 1
ATOM 1775 C CA . VAL A 1 213 ? -2.688 -4.490 15.352 1.00 96.69 213 VAL A CA 1
ATOM 1776 C C . VAL A 1 213 ? -3.979 -4.684 16.152 1.00 96.69 213 VAL A C 1
ATOM 1778 O O . VAL A 1 213 ? -3.970 -4.613 17.379 1.00 96.69 213 VAL A O 1
ATOM 1781 N N . LEU A 1 214 ? -5.110 -4.924 15.481 1.00 96.62 214 LEU A N 1
ATOM 1782 C CA . LEU A 1 214 ? -6.414 -5.018 16.151 1.00 96.62 214 LEU A CA 1
ATOM 1783 C C . LEU A 1 214 ? -6.681 -6.387 16.790 1.00 96.62 214 LEU A C 1
ATOM 1785 O O . LEU A 1 214 ? -7.422 -6.463 17.771 1.00 96.62 214 LEU A O 1
ATOM 1789 N N . TYR A 1 215 ? -6.105 -7.449 16.226 1.00 95.62 215 TYR A N 1
ATOM 1790 C CA . TYR A 1 215 ? -6.315 -8.846 16.609 1.00 95.62 215 TYR A CA 1
ATOM 1791 C C . TYR A 1 215 ? -4.975 -9.601 16.608 1.00 95.62 215 TYR A C 1
ATOM 1793 O O . TYR A 1 215 ? -4.788 -10.529 15.814 1.00 95.62 215 TYR A O 1
ATOM 1801 N N . PRO A 1 216 ? -4.010 -9.209 17.457 1.00 95.62 216 PRO A N 1
ATOM 1802 C CA . PRO A 1 216 ? -2.665 -9.767 17.423 1.00 95.62 216 PRO A CA 1
ATOM 1803 C C . PRO A 1 216 ? -2.685 -11.281 17.637 1.00 95.62 216 PRO A C 1
ATOM 1805 O O . PRO A 1 216 ? -3.196 -11.789 18.633 1.00 95.62 216 PRO A O 1
ATOM 1808 N N . SER A 1 217 ? -2.093 -12.013 16.698 1.00 96.44 217 SER A N 1
ATOM 1809 C CA . SER A 1 217 ? -1.954 -13.468 16.756 1.00 96.44 217 SER A CA 1
ATOM 1810 C C . SER A 1 217 ? -0.663 -13.901 16.053 1.00 96.44 217 SER A C 1
ATOM 1812 O O . SER A 1 217 ? -0.154 -13.160 15.206 1.00 96.44 217 SER A O 1
ATOM 1814 N N . PRO A 1 218 ? -0.110 -15.090 16.364 1.00 96.38 218 PRO A N 1
ATOM 1815 C CA . PRO A 1 218 ? 1.022 -15.635 15.610 1.00 96.38 218 PRO A CA 1
ATOM 1816 C C . PRO A 1 218 ? 0.736 -15.713 14.105 1.00 96.38 218 PRO A C 1
ATOM 1818 O O . PRO A 1 218 ? 1.609 -15.410 13.296 1.00 96.38 218 PRO A O 1
ATOM 1821 N N . TYR A 1 219 ? -0.508 -16.037 13.746 1.00 96.12 219 TYR A N 1
ATOM 1822 C CA . TYR A 1 219 ? -0.980 -16.084 12.368 1.00 96.12 219 TYR A CA 1
ATOM 1823 C C . TYR A 1 219 ? -0.910 -14.712 11.679 1.00 96.12 219 TYR A C 1
ATOM 1825 O O . TYR A 1 219 ? -0.228 -14.577 10.665 1.00 96.12 219 TYR A O 1
ATOM 1833 N N . HIS A 1 220 ? -1.540 -13.672 12.240 1.00 96.44 220 HIS A N 1
ATOM 1834 C CA . HIS A 1 220 ? -1.536 -12.342 11.618 1.00 96.44 220 HIS A CA 1
ATOM 1835 C C . HIS A 1 220 ? -0.128 -11.747 11.534 1.00 96.44 220 HIS A C 1
ATOM 1837 O O . HIS A 1 220 ? 0.193 -11.108 10.533 1.00 96.44 220 HIS A O 1
ATOM 1843 N N . ARG A 1 221 ? 0.733 -12.007 12.530 1.00 95.38 221 ARG A N 1
ATOM 1844 C CA . ARG A 1 221 ? 2.148 -11.611 12.485 1.00 95.38 221 ARG A CA 1
ATOM 1845 C C . ARG A 1 221 ? 2.892 -12.275 11.331 1.00 95.38 221 ARG A C 1
ATOM 1847 O O . ARG A 1 221 ? 3.593 -11.583 10.603 1.00 95.38 221 ARG A O 1
ATOM 1854 N N . CYS A 1 222 ? 2.720 -13.584 11.150 1.00 96.12 222 CYS A N 1
ATOM 1855 C CA . CYS A 1 222 ? 3.340 -14.339 10.059 1.00 96.12 222 CYS A CA 1
ATOM 1856 C C . CYS A 1 222 ? 2.916 -13.791 8.687 1.00 96.12 222 CYS A C 1
ATOM 1858 O O . CYS A 1 222 ? 3.760 -13.423 7.870 1.00 96.12 222 CYS A O 1
ATOM 1860 N N . VAL A 1 223 ? 1.605 -13.647 8.466 1.00 96.75 223 VAL A N 1
ATOM 1861 C CA . VAL A 1 223 ? 1.066 -13.163 7.187 1.00 96.75 223 VAL A CA 1
ATOM 1862 C C . VAL A 1 223 ? 1.492 -11.714 6.909 1.00 96.75 223 VAL A C 1
ATOM 1864 O O . VAL A 1 223 ? 1.946 -11.411 5.804 1.00 96.75 223 VAL A O 1
ATOM 1867 N N . SER A 1 224 ? 1.407 -10.824 7.906 1.00 95.50 224 SER A N 1
ATOM 1868 C CA . SER A 1 224 ? 1.859 -9.429 7.783 1.00 95.50 224 SER A CA 1
ATOM 1869 C C . SER A 1 224 ? 3.360 -9.349 7.476 1.00 95.50 224 SER A C 1
ATOM 1871 O O . SER A 1 224 ? 3.743 -8.654 6.535 1.00 95.50 224 SER A O 1
ATOM 1873 N N . ALA A 1 225 ? 4.215 -10.096 8.184 1.00 95.19 225 ALA A N 1
ATOM 1874 C CA . ALA A 1 225 ? 5.661 -10.108 7.937 1.00 95.19 225 ALA A CA 1
ATOM 1875 C C . ALA A 1 225 ? 6.004 -10.570 6.510 1.00 95.19 225 ALA A C 1
ATOM 1877 O O . ALA A 1 225 ? 6.844 -9.965 5.835 1.00 95.19 225 ALA A O 1
ATOM 1878 N N . TYR A 1 226 ? 5.305 -11.594 6.012 1.00 96.81 226 TYR A N 1
ATOM 1879 C CA . TYR A 1 226 ? 5.514 -12.102 4.660 1.00 96.81 226 TYR A CA 1
ATOM 1880 C C . TYR A 1 226 ? 5.130 -11.075 3.584 1.00 96.81 226 TYR A C 1
ATOM 1882 O O . TYR A 1 226 ? 5.909 -10.804 2.665 1.00 96.81 226 TYR A O 1
ATOM 1890 N N . PHE A 1 227 ? 3.956 -10.444 3.714 1.00 96.81 227 PHE A N 1
ATOM 1891 C CA . PHE A 1 227 ? 3.526 -9.407 2.774 1.00 96.81 227 PHE A CA 1
ATOM 1892 C C . PHE A 1 227 ? 4.407 -8.161 2.824 1.00 96.81 227 PHE A C 1
ATOM 1894 O O . PHE A 1 227 ? 4.716 -7.609 1.766 1.00 96.81 227 PHE A O 1
ATOM 1901 N N . ASN A 1 228 ? 4.841 -7.736 4.013 1.00 95.31 228 ASN A N 1
ATOM 1902 C CA . ASN A 1 228 ? 5.765 -6.614 4.170 1.00 95.31 228 ASN A CA 1
ATOM 1903 C C . ASN A 1 228 ? 7.099 -6.889 3.464 1.00 95.31 228 ASN A C 1
ATOM 1905 O O . ASN A 1 228 ? 7.564 -6.053 2.690 1.00 95.31 228 ASN A O 1
ATOM 1909 N N . THR A 1 229 ? 7.638 -8.103 3.602 1.00 96.25 229 THR A N 1
ATOM 1910 C CA . THR A 1 229 ? 8.869 -8.523 2.915 1.00 96.25 229 THR A CA 1
ATOM 1911 C C . THR A 1 229 ? 8.732 -8.458 1.394 1.00 96.25 229 THR A C 1
ATOM 1913 O O . THR A 1 229 ? 9.566 -7.842 0.726 1.00 96.25 229 THR A O 1
ATOM 1916 N N . ILE A 1 230 ? 7.662 -9.029 0.823 1.00 96.31 230 ILE A N 1
ATOM 1917 C CA . ILE A 1 230 ? 7.420 -8.944 -0.629 1.00 96.31 230 ILE A CA 1
ATOM 1918 C C . ILE A 1 230 ? 7.274 -7.480 -1.057 1.00 96.31 230 ILE A C 1
ATOM 1920 O O . ILE A 1 230 ? 7.857 -7.061 -2.056 1.00 96.31 230 ILE A O 1
ATOM 1924 N N . ASN A 1 231 ? 6.500 -6.687 -0.314 1.00 96.12 231 ASN A N 1
ATOM 1925 C CA . ASN A 1 231 ? 6.242 -5.289 -0.642 1.00 96.12 231 ASN A CA 1
ATOM 1926 C C . ASN A 1 231 ? 7.520 -4.433 -0.627 1.00 96.12 231 ASN A C 1
ATOM 1928 O O . ASN A 1 231 ? 7.661 -3.560 -1.490 1.00 96.12 231 ASN A O 1
ATOM 1932 N N . GLY A 1 232 ? 8.437 -4.706 0.307 1.00 95.00 232 GLY A N 1
ATOM 1933 C CA . GLY A 1 232 ? 9.758 -4.087 0.397 1.00 95.00 232 GLY A CA 1
ATOM 1934 C C . GLY A 1 232 ? 10.652 -4.461 -0.787 1.00 95.00 232 GLY A C 1
ATOM 1935 O O . GLY A 1 232 ? 11.143 -3.572 -1.483 1.00 95.00 232 GLY A O 1
ATOM 1936 N N . LEU A 1 233 ? 10.772 -5.758 -1.104 1.00 96.31 233 LEU A N 1
ATOM 1937 C CA . LEU A 1 233 ? 11.540 -6.245 -2.262 1.00 96.31 233 LEU A CA 1
ATOM 1938 C C . LEU A 1 233 ? 11.031 -5.647 -3.579 1.00 96.31 233 LEU A C 1
ATOM 1940 O O . LEU A 1 233 ? 11.792 -5.092 -4.374 1.00 96.31 233 LEU A O 1
ATOM 1944 N N . MET A 1 234 ? 9.713 -5.702 -3.790 1.00 96.75 234 MET A N 1
ATOM 1945 C CA . MET A 1 234 ? 9.082 -5.089 -4.955 1.00 96.75 234 MET A CA 1
ATOM 1946 C C . MET A 1 234 ? 9.237 -3.572 -4.963 1.00 96.75 234 MET A C 1
ATOM 1948 O O . MET A 1 234 ? 9.211 -2.953 -6.026 1.00 96.75 234 MET A O 1
ATOM 1952 N N . GLY A 1 235 ? 9.363 -2.959 -3.789 1.00 93.94 235 GLY A N 1
ATOM 1953 C CA . GLY A 1 235 ? 9.578 -1.535 -3.665 1.00 93.94 235 GLY A CA 1
ATOM 1954 C C . GLY A 1 235 ? 10.943 -1.080 -4.111 1.00 93.94 235 GLY A C 1
ATOM 1955 O O . GLY A 1 235 ? 11.005 -0.171 -4.935 1.00 93.94 235 GLY A O 1
ATOM 1956 N N . SER A 1 236 ? 11.988 -1.760 -3.647 1.00 93.44 236 SER A N 1
ATOM 1957 C CA . SER A 1 236 ? 13.354 -1.509 -4.099 1.00 93.44 236 SER A CA 1
ATOM 1958 C C . SER A 1 236 ? 13.449 -1.631 -5.620 1.00 93.44 236 SER A C 1
ATOM 1960 O O . SER A 1 236 ? 13.905 -0.709 -6.289 1.00 93.44 236 SER A O 1
ATOM 1962 N N . LEU A 1 237 ? 12.917 -2.721 -6.188 1.00 95.44 237 LEU A N 1
ATOM 1963 C CA . LEU A 1 237 ? 12.984 -2.935 -7.634 1.00 95.44 237 LEU A CA 1
ATOM 1964 C C . LEU A 1 237 ? 12.166 -1.901 -8.420 1.00 95.44 237 LEU A C 1
ATOM 1966 O O . LEU A 1 237 ? 12.581 -1.459 -9.488 1.00 95.44 237 LEU A O 1
ATOM 1970 N N . HIS A 1 238 ? 10.987 -1.513 -7.926 1.00 93.88 238 HIS A N 1
ATOM 1971 C CA . HIS A 1 238 ? 10.177 -0.492 -8.594 1.00 93.88 238 HIS A CA 1
ATOM 1972 C C . HIS A 1 238 ? 10.886 0.866 -8.620 1.00 93.88 238 HIS A C 1
ATOM 1974 O O . HIS A 1 238 ? 10.845 1.527 -9.658 1.00 93.88 238 HIS A O 1
ATOM 1980 N N . ASP A 1 239 ? 11.556 1.253 -7.535 1.00 90.31 239 ASP A N 1
ATOM 1981 C CA . ASP A 1 239 ? 12.337 2.491 -7.483 1.00 90.31 239 ASP A CA 1
ATOM 1982 C C . ASP A 1 239 ? 13.482 2.461 -8.523 1.00 90.31 239 ASP A C 1
ATOM 1984 O O . ASP A 1 239 ? 13.643 3.427 -9.273 1.00 90.31 239 ASP A O 1
ATOM 1988 N N . ASP A 1 240 ? 14.181 1.330 -8.683 1.00 91.75 240 ASP A N 1
ATOM 1989 C CA . ASP A 1 240 ? 15.214 1.154 -9.720 1.00 91.75 240 ASP A CA 1
ATOM 1990 C C . ASP A 1 240 ? 14.649 1.269 -11.146 1.00 91.75 240 ASP A C 1
ATOM 1992 O O . ASP A 1 240 ? 15.245 1.901 -12.022 1.00 91.75 240 ASP A O 1
ATOM 1996 N N . LEU A 1 241 ? 13.479 0.673 -11.398 1.00 92.31 241 LEU A N 1
ATOM 1997 C CA . LEU A 1 241 ? 12.806 0.741 -12.699 1.00 92.31 241 LEU A CA 1
ATOM 1998 C C . LEU A 1 241 ? 12.366 2.168 -13.046 1.00 92.31 241 LEU A C 1
ATOM 2000 O O . LEU A 1 241 ? 12.428 2.557 -14.212 1.00 92.31 241 LEU A O 1
ATOM 2004 N N . VAL A 1 242 ? 11.944 2.959 -12.054 1.00 87.94 242 VAL A N 1
ATOM 2005 C CA . VAL A 1 242 ? 11.631 4.384 -12.249 1.00 87.94 242 VAL A CA 1
ATOM 2006 C C . VAL A 1 242 ? 12.892 5.160 -12.621 1.00 87.94 242 VAL A C 1
ATOM 2008 O O . VAL A 1 242 ? 12.863 5.942 -13.568 1.00 87.94 242 VAL A O 1
ATOM 2011 N N . VAL A 1 243 ? 14.017 4.916 -11.941 1.00 87.25 243 VAL A N 1
ATOM 2012 C CA . VAL A 1 243 ? 15.295 5.567 -12.274 1.00 87.25 243 VAL A CA 1
ATOM 2013 C C . VAL A 1 243 ? 15.742 5.214 -13.698 1.00 87.25 243 VAL A C 1
ATOM 2015 O O . VAL A 1 243 ? 16.174 6.095 -14.444 1.00 87.25 243 VAL A O 1
ATOM 2018 N N . LYS A 1 244 ? 15.601 3.949 -14.114 1.00 89.06 244 LYS A N 1
ATOM 2019 C CA . LYS A 1 244 ? 15.922 3.516 -15.485 1.00 89.06 244 LYS A CA 1
ATOM 2020 C C . LYS A 1 244 ? 15.061 4.208 -16.544 1.00 89.06 244 LYS A C 1
ATOM 2022 O O . LYS A 1 244 ? 15.610 4.620 -17.566 1.00 89.06 244 LYS A O 1
ATOM 2027 N N . ASP A 1 245 ? 13.762 4.372 -16.303 1.00 89.12 245 ASP A N 1
ATOM 2028 C CA . ASP A 1 245 ? 12.859 5.094 -17.213 1.00 89.12 245 ASP A CA 1
ATOM 2029 C C . ASP A 1 245 ? 13.232 6.569 -17.338 1.00 89.12 245 ASP A C 1
ATOM 2031 O O . ASP A 1 245 ? 13.380 7.093 -18.443 1.00 89.12 245 ASP A O 1
ATOM 2035 N N . MET A 1 246 ? 13.518 7.219 -16.211 1.00 82.88 246 MET A N 1
ATOM 2036 C CA . MET A 1 246 ? 13.969 8.609 -16.198 1.00 82.88 246 MET A CA 1
ATOM 2037 C C . MET A 1 246 ? 15.283 8.816 -16.956 1.00 82.88 246 MET A C 1
ATOM 2039 O O . MET A 1 246 ? 15.447 9.824 -17.646 1.00 82.88 246 MET A O 1
ATOM 2043 N N . ASN A 1 247 ? 16.193 7.845 -16.874 1.00 87.50 247 ASN A N 1
ATOM 2044 C CA . ASN A 1 247 ? 17.459 7.845 -17.604 1.00 87.50 247 ASN A CA 1
ATOM 2045 C C . ASN A 1 247 ? 17.328 7.339 -19.051 1.00 87.50 247 ASN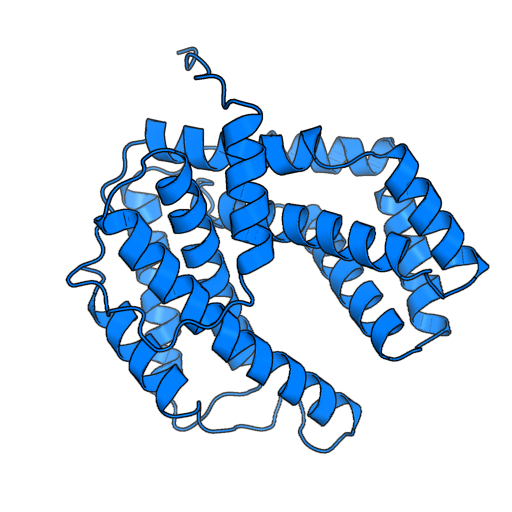 A C 1
ATOM 2047 O O . ASN A 1 247 ? 18.338 7.229 -19.743 1.00 87.50 247 ASN A O 1
ATOM 2051 N N . LYS A 1 248 ? 16.106 7.039 -19.521 1.00 88.81 248 LYS A N 1
ATOM 2052 C CA . LYS A 1 248 ? 15.810 6.483 -20.854 1.00 88.81 248 LYS A CA 1
ATOM 2053 C C . LYS A 1 248 ? 16.543 5.168 -21.156 1.00 88.81 248 LYS A C 1
ATOM 2055 O O . LYS A 1 248 ? 16.784 4.848 -22.315 1.00 88.81 248 LYS A O 1
ATOM 2060 N N . ILE A 1 249 ? 16.894 4.416 -20.115 1.00 89.56 249 ILE A N 1
ATOM 2061 C CA . ILE A 1 249 ? 17.539 3.100 -20.217 1.00 89.56 249 ILE A CA 1
ATOM 2062 C C . ILE A 1 249 ? 16.491 2.016 -20.496 1.00 89.56 249 ILE A C 1
ATOM 2064 O O . ILE A 1 249 ? 16.778 1.058 -21.204 1.00 89.56 249 ILE A O 1
ATOM 2068 N N . GLN A 1 250 ? 15.288 2.161 -19.933 1.00 89.25 250 GLN A N 1
ATOM 2069 C CA . GLN A 1 250 ? 14.193 1.202 -20.076 1.00 89.25 250 GLN A CA 1
ATOM 2070 C C . GLN A 1 250 ? 12.850 1.932 -20.039 1.00 89.25 250 GLN A C 1
ATOM 2072 O O . GLN A 1 250 ? 12.561 2.618 -19.066 1.00 89.25 250 GLN A O 1
ATOM 2077 N N . ASN A 1 251 ? 12.005 1.755 -21.050 1.00 92.69 251 ASN A N 1
ATOM 2078 C CA . ASN A 1 251 ? 10.677 2.352 -21.104 1.00 92.69 251 ASN A CA 1
ATOM 2079 C C . ASN A 1 251 ? 9.721 1.698 -20.092 1.00 92.69 251 ASN A C 1
ATOM 2081 O O . ASN A 1 251 ? 9.448 0.498 -20.159 1.00 92.69 251 ASN A O 1
ATOM 2085 N N . TYR A 1 252 ? 9.131 2.502 -19.206 1.00 91.62 252 TYR A N 1
ATOM 2086 C CA . TYR A 1 252 ? 8.253 2.035 -18.127 1.00 91.62 252 TYR A CA 1
ATOM 2087 C C . TYR A 1 252 ? 7.005 1.259 -18.592 1.00 91.62 252 TYR A C 1
ATOM 2089 O O . TYR A 1 252 ? 6.457 0.433 -17.852 1.00 91.62 252 TYR A O 1
ATOM 2097 N N . HIS A 1 253 ? 6.528 1.540 -19.804 1.00 94.38 253 HIS A N 1
ATOM 2098 C CA . HIS A 1 253 ? 5.265 1.033 -20.337 1.00 94.38 253 HIS A CA 1
ATOM 2099 C C . HIS A 1 253 ? 5.428 -0.018 -21.434 1.00 94.38 253 HIS A C 1
ATOM 2101 O O . HIS A 1 253 ? 4.492 -0.786 -21.651 1.00 94.38 253 HIS A O 1
ATOM 2107 N N . ALA A 1 254 ? 6.570 -0.045 -22.119 1.00 93.19 254 ALA A N 1
ATOM 2108 C CA . ALA A 1 254 ? 6.789 -0.907 -23.276 1.00 93.19 254 ALA A CA 1
ATOM 2109 C C . ALA A 1 254 ? 7.775 -2.045 -22.989 1.00 93.19 254 ALA A C 1
ATOM 2111 O O . ALA A 1 254 ? 7.518 -3.186 -23.380 1.00 93.19 254 ALA A O 1
ATOM 2112 N N . ASP A 1 255 ? 8.865 -1.759 -22.277 1.00 94.88 255 ASP A N 1
ATOM 2113 C CA . ASP A 1 255 ? 9.948 -2.725 -22.124 1.00 94.88 255 ASP A CA 1
ATOM 2114 C C . ASP A 1 255 ? 9.591 -3.770 -21.070 1.00 94.88 255 ASP A C 1
ATOM 2116 O O . ASP A 1 255 ? 9.130 -3.452 -19.967 1.00 94.88 255 ASP A O 1
ATOM 2120 N N . ARG A 1 256 ? 9.818 -5.039 -21.417 1.00 96.44 256 ARG A N 1
ATOM 2121 C CA . ARG A 1 256 ? 9.511 -6.186 -20.559 1.00 96.44 256 ARG A CA 1
ATOM 2122 C C . ARG A 1 256 ? 10.779 -6.708 -19.899 1.00 96.44 256 ARG A C 1
ATOM 2124 O O . ARG A 1 256 ? 11.829 -6.771 -20.529 1.00 96.44 256 ARG A O 1
ATOM 2131 N N . PHE A 1 257 ? 10.654 -7.148 -18.655 1.00 96.19 257 PHE A N 1
ATOM 2132 C CA . PHE A 1 257 ? 11.724 -7.809 -17.914 1.00 96.19 257 PHE A CA 1
ATOM 2133 C C . PHE A 1 257 ? 11.167 -9.014 -17.140 1.00 96.19 257 PHE A C 1
ATOM 2135 O O . PHE A 1 257 ? 9.982 -9.024 -16.778 1.00 96.19 257 PHE A O 1
ATOM 2142 N N . PRO A 1 258 ? 11.980 -10.053 -16.889 1.00 96.62 258 PRO A N 1
ATOM 2143 C CA . PRO A 1 258 ? 11.578 -11.144 -16.013 1.00 96.62 258 PRO A CA 1
ATOM 2144 C C . PRO A 1 258 ? 11.506 -10.651 -14.561 1.00 96.62 258 PRO A C 1
ATOM 2146 O O . PRO A 1 258 ? 12.412 -9.970 -14.085 1.00 96.62 258 PRO A O 1
ATOM 2149 N N . ILE A 1 259 ? 10.440 -11.006 -13.837 1.00 97.12 259 ILE A N 1
ATOM 2150 C CA . ILE A 1 259 ? 10.374 -10.769 -12.386 1.00 97.12 259 ILE A CA 1
ATOM 2151 C C . ILE A 1 259 ? 11.507 -11.573 -11.723 1.00 97.12 259 ILE A C 1
ATOM 2153 O O . ILE A 1 259 ? 11.558 -12.779 -11.980 1.00 97.12 259 ILE A O 1
ATOM 2157 N N . PRO A 1 260 ? 12.367 -10.956 -10.882 1.00 97.00 260 PRO A N 1
ATOM 2158 C CA . PRO A 1 260 ? 13.452 -11.662 -10.203 1.00 97.00 260 PRO A CA 1
ATOM 2159 C C . PRO A 1 260 ? 12.967 -12.867 -9.403 1.00 97.00 260 PRO A C 1
ATOM 2161 O O . PRO A 1 260 ? 11.903 -12.804 -8.780 1.00 97.00 260 PRO A O 1
ATOM 2164 N N . ASP A 1 261 ? 13.768 -13.931 -9.390 1.00 95.94 261 ASP A N 1
ATOM 2165 C CA . ASP A 1 261 ? 13.357 -15.247 -8.891 1.00 95.94 261 ASP A CA 1
ATOM 2166 C C . ASP A 1 261 ? 12.874 -15.228 -7.440 1.00 95.94 261 ASP A C 1
ATOM 2168 O O . ASP A 1 261 ? 11.851 -15.836 -7.147 1.00 95.94 261 ASP A O 1
ATOM 2172 N N . ASP A 1 262 ? 13.523 -14.473 -6.547 1.00 94.81 262 ASP A N 1
ATOM 2173 C CA . ASP A 1 262 ? 13.095 -14.365 -5.142 1.00 94.81 262 ASP A CA 1
ATOM 2174 C C . ASP A 1 262 ? 11.701 -13.716 -5.012 1.00 94.81 262 ASP A C 1
ATOM 2176 O O . ASP A 1 262 ? 10.805 -14.248 -4.356 1.00 94.81 262 ASP A O 1
ATOM 2180 N N . ILE A 1 263 ? 11.453 -12.612 -5.729 1.00 97.56 263 ILE A N 1
ATOM 2181 C CA . ILE A 1 263 ? 10.131 -11.962 -5.749 1.00 97.56 263 ILE A CA 1
ATOM 2182 C C . ILE A 1 263 ? 9.093 -12.901 -6.372 1.00 97.56 263 ILE A C 1
ATOM 2184 O O . ILE A 1 263 ? 7.995 -13.059 -5.837 1.00 97.56 263 ILE A O 1
ATOM 2188 N N . ARG A 1 264 ? 9.433 -13.536 -7.500 1.00 97.94 264 ARG A N 1
ATOM 2189 C CA . ARG A 1 264 ? 8.553 -14.466 -8.212 1.00 97.94 264 ARG A CA 1
ATOM 2190 C C . ARG A 1 264 ? 8.174 -15.651 -7.325 1.00 97.94 264 ARG A C 1
ATOM 2192 O O . ARG A 1 264 ? 6.986 -15.930 -7.198 1.00 97.94 264 ARG A O 1
ATOM 2199 N N . ALA A 1 265 ? 9.145 -16.312 -6.700 1.00 97.12 265 ALA A N 1
ATOM 2200 C CA . ALA A 1 265 ? 8.928 -17.466 -5.834 1.00 97.12 265 ALA A CA 1
ATOM 2201 C C . ALA A 1 265 ? 8.002 -17.118 -4.665 1.00 97.12 265 ALA A C 1
ATOM 2203 O O . ALA A 1 265 ? 7.065 -17.862 -4.379 1.00 97.12 265 ALA A O 1
ATOM 2204 N N . ARG A 1 266 ? 8.190 -15.948 -4.043 1.00 97.81 266 ARG A N 1
ATOM 2205 C CA . ARG A 1 266 ? 7.331 -15.493 -2.943 1.00 97.81 266 ARG A CA 1
ATOM 2206 C C . ARG A 1 266 ? 5.910 -15.148 -3.385 1.00 97.81 266 ARG A C 1
ATOM 2208 O O . ARG A 1 266 ? 4.952 -15.471 -2.685 1.00 97.81 266 ARG A O 1
ATOM 2215 N N . LEU A 1 267 ? 5.751 -14.532 -4.559 1.00 98.12 267 LEU A N 1
ATOM 2216 C CA . LEU A 1 267 ? 4.431 -14.268 -5.143 1.00 98.12 267 LEU A CA 1
ATOM 2217 C C . LEU A 1 267 ? 3.700 -15.572 -5.505 1.00 98.12 267 LEU A C 1
ATOM 2219 O O . LEU A 1 267 ? 2.508 -15.705 -5.226 1.00 98.12 267 LEU A O 1
ATOM 2223 N N . VAL A 1 268 ? 4.403 -16.550 -6.086 1.00 97.75 268 VAL A N 1
ATOM 2224 C CA . VAL A 1 268 ? 3.849 -17.888 -6.360 1.00 97.75 268 VAL A CA 1
ATOM 2225 C C . VAL A 1 268 ? 3.419 -18.554 -5.054 1.00 97.75 268 VAL A C 1
ATOM 2227 O O . VAL A 1 268 ? 2.275 -18.990 -4.946 1.00 97.75 268 VAL A O 1
ATOM 2230 N N . ALA A 1 269 ? 4.293 -18.565 -4.046 1.00 97.19 269 ALA A N 1
ATOM 2231 C CA . ALA A 1 269 ? 4.010 -19.172 -2.754 1.00 97.19 269 ALA A CA 1
ATOM 2232 C C . ALA A 1 269 ? 2.767 -18.553 -2.097 1.00 97.19 269 ALA A C 1
ATOM 2234 O O . ALA A 1 269 ? 1.806 -19.268 -1.828 1.00 97.19 269 ALA A O 1
ATOM 2235 N N . VAL A 1 270 ? 2.722 -17.223 -1.932 1.00 97.00 270 VAL A N 1
ATOM 2236 C CA . VAL A 1 270 ? 1.600 -16.566 -1.239 1.00 97.00 270 VAL A CA 1
ATOM 2237 C C . VAL A 1 270 ? 0.286 -16.696 -1.984 1.00 97.00 270 VAL A C 1
ATOM 2239 O O . VAL A 1 270 ? -0.749 -16.889 -1.356 1.00 97.00 270 VAL A O 1
ATOM 2242 N N . THR A 1 271 ? 0.301 -16.625 -3.319 1.00 96.94 271 THR A N 1
ATOM 2243 C CA . THR A 1 271 ? -0.928 -16.818 -4.094 1.00 96.94 271 THR A CA 1
ATOM 2244 C C . THR A 1 271 ? -1.429 -18.257 -3.985 1.00 96.94 271 THR A C 1
ATOM 2246 O O . THR A 1 271 ? -2.633 -18.462 -4.083 1.00 96.94 271 THR A O 1
ATOM 2249 N N . GLY A 1 272 ? -0.561 -19.240 -3.731 1.00 95.88 272 GLY A N 1
ATOM 2250 C CA . GLY A 1 272 ? -0.949 -20.620 -3.423 1.00 95.88 272 GLY A CA 1
ATOM 2251 C C . GLY A 1 272 ? -1.524 -20.825 -2.014 1.00 95.88 272 GLY A C 1
ATOM 2252 O O . GLY A 1 272 ? -2.219 -21.812 -1.784 1.00 95.88 272 GLY A O 1
ATOM 2253 N N . CYS A 1 273 ? -1.282 -19.901 -1.078 1.00 95.94 273 CYS A N 1
ATOM 2254 C CA . CYS A 1 273 ? -1.775 -19.997 0.301 1.00 95.94 273 CYS A CA 1
ATOM 2255 C C . CYS A 1 273 ? -3.257 -19.620 0.450 1.00 95.94 273 CYS A C 1
ATOM 2257 O O . CYS A 1 273 ? -3.883 -20.015 1.435 1.00 95.94 273 CYS A O 1
ATOM 2259 N N . TYR A 1 274 ? -3.817 -18.851 -0.490 1.00 91.94 274 TYR A N 1
ATOM 2260 C CA . TYR A 1 274 ? -5.238 -18.492 -0.484 1.00 91.94 274 TYR A CA 1
ATOM 2261 C C . TYR A 1 274 ? -6.082 -19.702 -0.886 1.00 91.94 274 TYR A C 1
ATOM 2263 O O . TYR A 1 274 ? -6.014 -20.145 -2.036 1.00 91.94 274 TYR A O 1
ATOM 2271 N N . ARG A 1 275 ? -6.862 -20.210 0.071 1.00 65.94 275 ARG A N 1
ATOM 2272 C CA . ARG A 1 275 ? -7.819 -21.308 -0.099 1.00 65.94 275 ARG A CA 1
ATOM 2273 C C . ARG A 1 275 ? -9.247 -2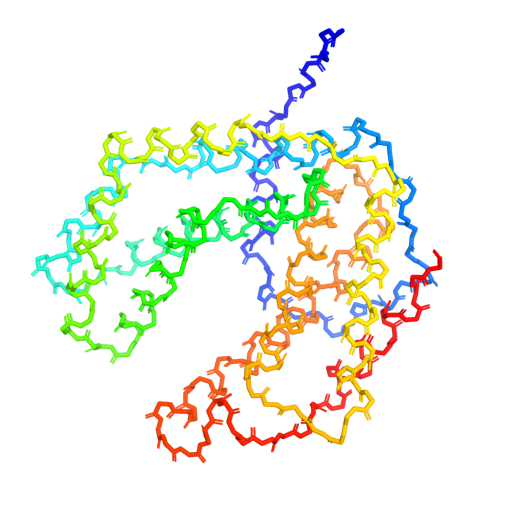0.795 0.009 1.00 65.94 275 ARG A C 1
ATOM 2275 O O . ARG A 1 275 ? -9.471 -19.867 0.819 1.00 65.94 275 ARG A O 1
#

Nearest PDB structures (foldseek):
  4pgr-assembly1_A  TM=2.499E-01  e=2.466E+00  Bacillus subtilis subsp. subtilis str. 168
  4ea3-assembly1_B-2  TM=2.260E-01  e=2.582E+00  Escherichia coli
  8tf5-assembly1_A  TM=1.765E-01  e=3.245E+00  Homo sapiens
  4k6j-assembly2_B  TM=1.736E-01  e=6.156E+00  Homo sapiens

pLDDT: mean 91.66, std 9.27, range [29.8, 98.31]

Sequence (275 aa):
MSAQAHVVSAQQCDDLFATVLAHDAIDLSAPVPESIHLDYSQEQFARCYAISRQL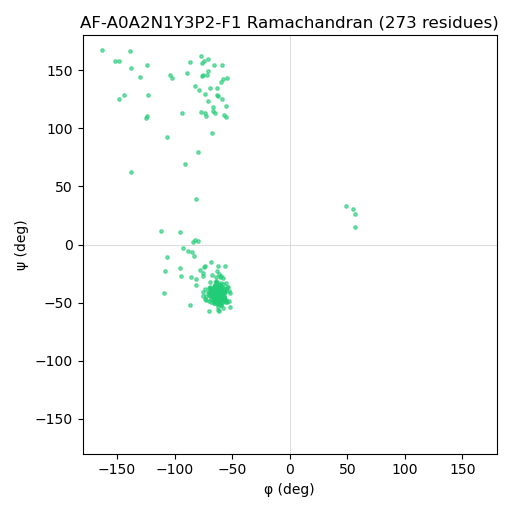WKDGIDRRVFAQILKKLRMQRSLEPTDQLYFKHVRAKFKHLRAAYAAFDQQHRYPRMFHWLISIMGYLQDALKNKQQRDTHRLAMLLGFLWQSFPYHFISRKIDHFHLCSTESFRSYVAHEMQFIRNNLDKSGVTSKEFHDIRKVISRQVAIYDNLNVLYPSPYHRCVSAYFNTINGLMGSLHDDLVVKDMNKIQNYHADRFPIPDDIRARLVAVTGCYR

Radius of gyration: 18.92 Å; Cα contacts (8 Å, |Δi|>4): 317; chains: 1; bounding box: 47×52×44 Å

Secondary structure (DSSP, 8-state):
------PPPHHHHHHHHHHHHGGG---TTPPPPS-B-----HHHHHHHHHHHHHHHHHS--HHHHHHHHHHHHHHSS--HHHHHHHHHHHHHHHHHHHHHHHHBTTS---HHHHHHHHHHHHHHHHHHTT-HHHHHHHHHHHHHHTSHHHHHHHHHHHHS--BPPHHHHHHHHHHHHHHHHHHHTSS-EEHHHHHHHHHHHHHHHHHHHHHHHHS--HHHHHHHHHHHHHHHHHHHHHHHHHHHHHTTSS-TTT-EEPPPHHHHHHHHHHHHHB-

Mean predicted aligned error: 4.52 Å

Solvent-accessible surface area (backbone atoms only — not comparable to full-atom values): 14677 Å² total; per-residue (Å²): 133,86,76,81,77,79,78,76,51,71,65,53,37,49,54,42,48,53,52,66,70,46,40,70,52,65,49,91,79,48,56,82,57,89,60,44,82,63,89,54,53,67,67,54,48,51,49,41,41,47,44,38,50,44,40,42,64,72,66,48,61,66,66,63,50,52,50,50,36,49,42,27,50,74,68,49,55,69,56,73,69,56,45,50,52,51,51,52,51,50,50,34,53,54,43,32,51,24,33,39,27,60,39,25,60,80,48,59,64,59,69,68,56,51,49,55,55,49,45,53,48,55,31,51,53,23,54,78,67,67,37,55,70,56,21,29,54,37,25,49,55,50,49,54,50,62,34,71,67,51,37,50,54,48,50,53,56,64,67,70,63,46,79,34,52,51,67,55,38,42,53,51,52,51,53,51,42,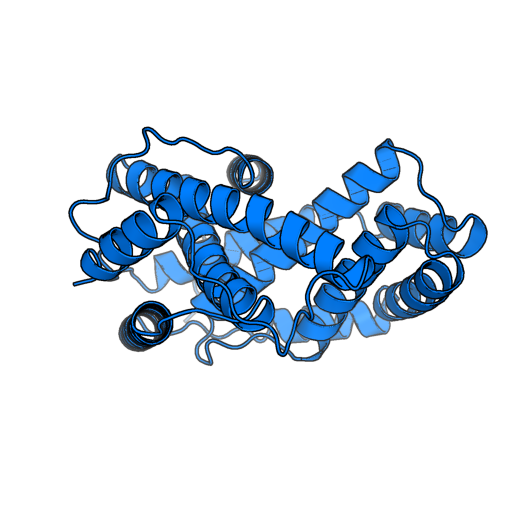48,54,46,50,64,53,64,75,39,87,43,41,25,52,51,55,49,51,53,47,45,55,51,42,50,28,53,27,39,51,29,43,38,42,26,64,76,54,70,42,76,63,34,47,39,48,24,46,32,36,25,19,52,41,15,54,51,44,58,53,48,55,53,46,50,53,31,32,76,68,71,74,38,51,45,78,74,44,65,44,65,71,55,65,70,62,43,52,50,52,54,51,56,54,67,19,58,111

Foldseek 3Di:
DDDPPPDDDPVLLVLLLVLLVCLLPADLVQDQFQFDDLDDDLVLLVQLLVSLVCNLPVVDDLVLVLVLLVCCQPVVADDPVSLVNLVSNLSSLLLNQLSLLQWFQVSHADPLSVVLSVLSVQLNVCRVVVVSVSSNVSSVVNSVCSPPVNVVVNVVSSVPGDTHDSVSNLVSLLVLLVLLVVQLPDQWDALVSLVVNLSSLSSQLSSLSSCCSVPNDPNSVSSNSLSSNLNNVSVVVSVVNVVCCVVVNAPRHPGTDHDDPSSSVSSVSNSVNYD